Protein AF-A0A2U1AU94-F1 (afdb_monomer_lite)

pLDDT: mean 70.14, std 14.51, range [32.84, 89.25]

Secondary structure (DSSP, 8-state):
--------------TTEEEEE--SSS---EEEEES--HHHHHHHHHHHHHHTT--HHHHHHHHT-S-HHHHHTT----HHHHHHHHHTS--TTS----HHHHHHHHHHHHHHHH--HHHHHHHHHHHHHH-----GGGT-TTS-----SS----HHHHHHHTTTS-HHHHHHHHT--HHHHHHHHHHTT----SS-----SPPHHHHHHHHHHHHT-

Sequence (217 aa):
MINSIGLDATIAAPEHVRTKKLGNGKEKVKRRICQYDTHSFRHSFVSFCANAGVPMAIVQEIVGHGSPAMTRHYYHMDQLAAQRAINTLPAIGKEAPSTQVAALRRKLHQFIDTADLSQLQCLQEQLLSEHQSIPADIIEAEALPEPENALAITPERLQYLLPDYTIEAIGQVFGVTGTALRKRMKKFNLSRPAKRIVSGVLSSEQITAAQSKIKQI

Organism: NCBI:txid172901

InterPro domains:
  IPR002104 Integrase, catalytic domain [PF00589] (35-78)
  IPR011010 DNA breaking-rejoining enzyme, catalytic core [SSF56349] (33-88)
  IPR013762 Integrase-like, catalytic domain superfamily [G3DSA:1.10.443.10] (13-94)

Structure (mmCIF, N/CA/C/O backbone):
data_AF-A0A2U1AU94-F1
#
_entry.id   AF-A0A2U1AU94-F1
#
loop_
_atom_site.group_PDB
_atom_site.id
_atom_site.type_symbol
_atom_site.label_atom_id
_atom_site.label_alt_id
_atom_site.label_comp_id
_atom_site.label_asym_id
_atom_site.label_entity_id
_atom_site.label_seq_id
_atom_site.pdbx_PDB_ins_code
_atom_site.Cartn_x
_atom_site.Cartn_y
_atom_site.Cartn_z
_atom_site.occupancy
_atom_site.B_iso_or_equiv
_atom_site.auth_seq_id
_atom_site.auth_comp_id
_atom_site.auth_asym_id
_atom_site.auth_atom_id
_atom_site.pdbx_PDB_model_num
ATOM 1 N N . MET A 1 1 ? 3.146 45.620 -57.581 1.00 38.09 1 MET A N 1
ATOM 2 C CA . MET A 1 1 ? 2.914 46.078 -56.195 1.00 38.09 1 MET A CA 1
ATOM 3 C C . MET A 1 1 ? 1.719 45.325 -55.629 1.00 38.09 1 MET A C 1
ATOM 5 O O . MET A 1 1 ? 0.594 45.727 -55.875 1.00 38.09 1 MET A O 1
ATOM 9 N N . ILE A 1 2 ? 1.955 44.207 -54.941 1.00 36.81 2 ILE A N 1
ATOM 10 C CA . ILE A 1 2 ? 0.964 43.556 -54.072 1.00 36.81 2 ILE A CA 1
ATOM 11 C C . ILE A 1 2 ? 1.755 43.143 -52.831 1.00 36.81 2 ILE A C 1
ATOM 13 O O . ILE A 1 2 ? 2.576 42.233 -52.895 1.00 36.81 2 ILE A O 1
ATOM 17 N N . ASN A 1 3 ? 1.598 43.903 -51.748 1.00 32.84 3 ASN A N 1
ATOM 18 C CA . ASN A 1 3 ? 2.265 43.642 -50.478 1.00 32.84 3 ASN A CA 1
ATOM 19 C C . ASN A 1 3 ? 1.631 42.401 -49.840 1.00 32.84 3 ASN A C 1
ATOM 21 O O . ASN A 1 3 ? 0.449 42.417 -49.498 1.00 32.84 3 ASN A O 1
ATOM 25 N N . SER A 1 4 ? 2.411 41.330 -49.685 1.00 39.12 4 SER A N 1
ATOM 26 C CA . SER A 1 4 ? 2.028 40.166 -48.889 1.00 39.12 4 SER A CA 1
ATOM 27 C C . SER A 1 4 ? 2.040 40.567 -47.419 1.00 39.12 4 SER A C 1
ATOM 29 O O . SER A 1 4 ? 3.098 40.768 -46.823 1.00 39.12 4 SER A O 1
ATOM 31 N N . ILE A 1 5 ? 0.846 40.732 -46.867 1.00 39.47 5 ILE A N 1
ATOM 32 C CA . ILE A 1 5 ? 0.602 41.039 -45.464 1.00 39.47 5 ILE A CA 1
ATOM 33 C C . ILE A 1 5 ? 1.192 39.880 -44.653 1.00 39.47 5 ILE A C 1
ATOM 35 O O . ILE A 1 5 ? 0.733 38.742 -44.760 1.00 39.47 5 ILE A O 1
ATOM 39 N N . GLY A 1 6 ? 2.263 40.167 -43.912 1.00 41.03 6 GLY A N 1
ATOM 40 C CA . GLY A 1 6 ? 2.903 39.229 -43.003 1.00 41.03 6 GLY A CA 1
ATOM 41 C C . GLY A 1 6 ? 1.912 38.815 -41.927 1.00 41.03 6 GLY A C 1
ATOM 42 O O . GLY A 1 6 ? 1.552 39.608 -41.060 1.00 41.03 6 GLY A O 1
ATOM 43 N N . LEU A 1 7 ? 1.449 37.570 -42.002 1.00 37.47 7 LEU A N 1
ATOM 44 C CA . LEU A 1 7 ? 0.742 36.936 -40.905 1.00 37.47 7 LEU A CA 1
ATOM 45 C C . LEU A 1 7 ? 1.804 36.469 -39.901 1.00 37.47 7 LEU A C 1
ATOM 47 O O . LEU A 1 7 ? 2.197 35.302 -39.885 1.00 37.47 7 LEU A O 1
ATOM 51 N N . ASP A 1 8 ? 2.296 37.402 -39.086 1.00 40.75 8 ASP A N 1
ATOM 52 C CA . ASP A 1 8 ? 3.150 37.119 -37.931 1.00 40.75 8 ASP A CA 1
ATOM 53 C C . ASP A 1 8 ? 2.307 36.447 -36.840 1.00 40.75 8 ASP A C 1
ATOM 55 O O . ASP A 1 8 ? 2.020 37.004 -35.778 1.00 40.75 8 ASP A O 1
ATOM 59 N N . ALA A 1 9 ? 1.887 35.209 -37.101 1.00 38.84 9 ALA A N 1
ATOM 60 C CA . ALA A 1 9 ? 1.376 34.319 -36.079 1.00 38.84 9 ALA A CA 1
ATOM 61 C C . ALA A 1 9 ? 2.557 33.916 -35.187 1.00 38.84 9 ALA A C 1
ATOM 63 O O . ALA A 1 9 ? 3.151 32.843 -35.329 1.00 38.84 9 ALA A O 1
ATOM 64 N N . THR A 1 10 ? 2.907 34.799 -34.252 1.00 44.25 10 THR A N 1
ATOM 65 C CA . THR A 1 10 ? 3.738 34.471 -33.094 1.00 44.25 10 THR A CA 1
ATOM 66 C C . THR A 1 10 ? 2.930 33.526 -32.209 1.00 44.25 10 THR A C 1
ATOM 68 O O . THR A 1 10 ? 2.377 33.904 -31.181 1.00 44.25 10 THR A O 1
ATOM 71 N N . ILE A 1 11 ? 2.820 32.266 -32.633 1.00 49.78 11 ILE A N 1
ATOM 72 C CA . ILE A 1 11 ? 2.403 31.175 -31.762 1.00 49.78 11 ILE A CA 1
ATOM 73 C C . ILE A 1 11 ? 3.559 31.010 -30.782 1.00 49.78 11 ILE A C 1
ATOM 75 O O . ILE A 1 11 ? 4.590 30.412 -31.115 1.00 49.78 11 ILE A O 1
ATOM 79 N N . ALA A 1 12 ? 3.409 31.614 -29.602 1.00 51.84 12 ALA A N 1
ATOM 80 C CA . ALA A 1 12 ? 4.301 31.408 -28.475 1.00 51.84 12 ALA A CA 1
ATOM 81 C C . ALA A 1 12 ? 4.554 29.900 -28.335 1.00 51.84 12 ALA A C 1
ATOM 83 O O . ALA A 1 12 ? 3.618 29.098 -28.299 1.00 51.84 12 ALA A O 1
ATOM 84 N N . ALA A 1 13 ? 5.826 29.500 -28.369 1.00 51.50 13 ALA A N 1
ATOM 85 C CA . ALA A 1 13 ? 6.184 28.093 -28.288 1.00 51.50 13 ALA A CA 1
ATOM 86 C C . ALA A 1 13 ? 5.625 27.521 -26.971 1.00 51.50 13 ALA A C 1
ATOM 88 O O . ALA A 1 13 ? 5.861 28.126 -25.925 1.00 51.50 13 ALA A O 1
ATOM 89 N N . PRO A 1 14 ? 4.893 26.391 -26.997 1.00 56.84 14 PRO A N 1
ATOM 90 C CA . PRO A 1 14 ? 4.349 25.815 -25.775 1.00 56.84 14 PRO A CA 1
ATOM 91 C C . PRO A 1 14 ? 5.492 25.483 -24.808 1.00 56.84 14 PRO A C 1
ATOM 93 O O . PRO A 1 14 ? 6.547 25.004 -25.231 1.00 56.84 14 PRO A O 1
ATOM 96 N N . GLU A 1 15 ? 5.270 25.732 -23.517 1.00 59.12 15 GLU A N 1
ATOM 97 C CA . GLU A 1 15 ? 6.258 25.693 -22.420 1.00 59.12 15 GLU A CA 1
ATOM 98 C C . GLU A 1 15 ? 7.096 24.389 -22.374 1.00 59.12 15 GLU A C 1
ATOM 100 O O . GLU A 1 15 ? 8.257 24.358 -21.964 1.00 59.12 15 GLU A O 1
ATOM 105 N N . HIS A 1 16 ? 6.538 23.305 -22.914 1.00 59.03 16 HIS A N 1
ATOM 106 C CA . HIS A 1 16 ? 7.125 21.967 -22.988 1.00 59.03 16 HIS A CA 1
ATOM 107 C C . HIS A 1 16 ? 8.085 21.749 -24.171 1.00 59.03 16 HIS A C 1
ATOM 109 O O . HIS A 1 16 ? 8.526 20.623 -24.407 1.00 59.03 16 HIS A O 1
ATOM 115 N N . VAL A 1 17 ? 8.454 22.789 -24.922 1.00 54.62 17 VAL A N 1
ATOM 116 C CA . VAL A 1 17 ? 9.373 22.677 -26.065 1.00 54.62 17 VAL A CA 1
ATOM 117 C C . VAL A 1 17 ? 10.718 23.314 -25.733 1.00 54.62 17 VAL A C 1
ATOM 119 O O . VAL A 1 17 ? 10.897 24.529 -25.792 1.00 54.62 17 VAL A O 1
ATOM 122 N N . ARG A 1 18 ? 11.709 22.472 -25.415 1.00 60.41 18 ARG A N 1
ATOM 123 C CA . ARG A 1 18 ? 13.104 22.917 -25.279 1.00 60.41 18 ARG A CA 1
ATOM 124 C C . ARG A 1 18 ? 13.755 22.966 -26.658 1.00 60.41 18 ARG A C 1
ATOM 126 O O . ARG A 1 18 ? 13.553 22.088 -27.496 1.00 60.41 18 ARG A O 1
ATOM 133 N N . THR A 1 19 ? 14.566 23.994 -26.896 1.00 56.75 19 THR A N 1
ATOM 134 C CA . THR A 1 19 ? 15.401 24.076 -28.099 1.00 56.75 19 THR A CA 1
ATOM 135 C C . THR A 1 19 ? 16.801 23.580 -27.762 1.00 56.75 19 THR A C 1
ATOM 137 O O . THR A 1 19 ? 17.444 24.087 -26.843 1.00 56.75 19 THR A O 1
ATOM 140 N N . LYS A 1 20 ? 17.288 22.564 -28.480 1.00 58.56 20 LYS A N 1
ATOM 141 C CA . LYS A 1 20 ? 18.669 22.078 -28.334 1.00 58.56 20 LYS A CA 1
ATOM 142 C C . LYS A 1 20 ? 19.477 22.559 -29.536 1.00 58.56 20 LYS A C 1
ATOM 144 O O . LYS A 1 20 ? 19.022 22.453 -30.674 1.00 58.56 20 LYS A O 1
ATOM 149 N N . LYS A 1 21 ? 20.668 23.110 -29.2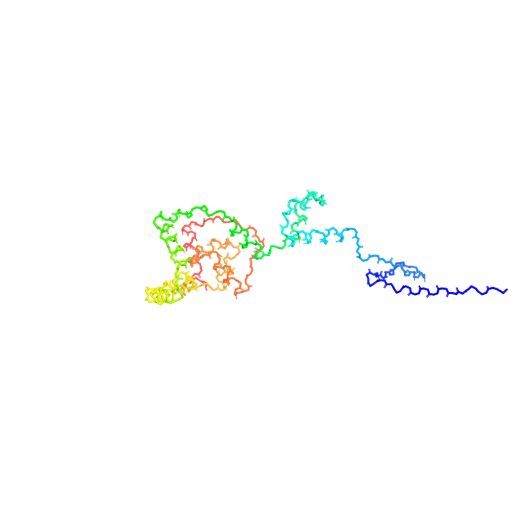88 1.00 54.03 21 LYS A N 1
ATOM 150 C CA . LYS A 1 21 ? 21.630 23.422 -30.356 1.00 54.03 21 LYS A CA 1
ATOM 151 C C . LYS A 1 21 ? 22.232 22.101 -30.830 1.00 54.03 21 LYS A C 1
ATOM 153 O O . LYS A 1 21 ? 22.816 21.391 -30.015 1.00 54.03 21 LYS A O 1
ATOM 158 N N . LEU A 1 22 ? 22.085 21.771 -32.110 1.00 51.25 22 LEU A N 1
ATOM 159 C CA . LEU A 1 22 ? 22.689 20.575 -32.694 1.00 51.25 22 LEU A CA 1
ATOM 160 C C . LEU A 1 22 ? 23.557 20.982 -33.889 1.00 51.25 22 LEU A C 1
ATOM 162 O O . LEU A 1 22 ? 23.052 21.601 -34.821 1.00 51.25 22 LEU A O 1
ATOM 166 N N . GLY A 1 23 ? 24.854 20.661 -33.828 1.00 51.09 23 GLY A N 1
ATOM 167 C CA . GLY A 1 23 ? 25.824 20.881 -34.905 1.00 51.09 23 GLY A CA 1
ATOM 168 C C . GLY A 1 23 ? 27.182 21.401 -34.413 1.00 51.09 23 GLY A C 1
ATOM 169 O O . GLY A 1 23 ? 27.242 22.403 -33.702 1.00 51.09 23 GLY A O 1
ATOM 170 N N . ASN A 1 24 ? 28.271 20.744 -34.837 1.00 56.38 24 ASN A N 1
ATOM 171 C CA . ASN A 1 24 ? 29.663 21.197 -34.660 1.00 56.38 24 ASN A CA 1
ATOM 172 C C . ASN A 1 24 ? 30.120 22.192 -35.759 1.00 56.38 24 ASN A C 1
ATOM 174 O O . ASN A 1 24 ? 31.302 22.506 -35.849 1.00 56.38 24 ASN A O 1
ATOM 178 N N . GLY A 1 25 ? 29.202 22.682 -36.606 1.00 55.09 25 GLY A N 1
ATOM 179 C CA . GLY A 1 25 ? 29.478 23.575 -37.741 1.00 55.09 25 GLY A CA 1
ATOM 180 C C . GLY A 1 25 ? 29.021 25.028 -37.542 1.00 55.09 25 GLY A C 1
ATOM 181 O O . GLY A 1 25 ? 28.320 25.353 -36.583 1.00 55.09 25 GLY A O 1
ATOM 182 N N . LYS A 1 26 ? 29.430 25.905 -38.473 1.00 48.59 26 LYS A N 1
ATOM 183 C CA . LYS A 1 26 ? 29.307 27.378 -38.397 1.00 48.59 26 LYS A CA 1
ATOM 184 C C . LYS A 1 26 ? 27.868 27.930 -38.457 1.00 48.59 26 LYS A C 1
ATOM 186 O O . LYS A 1 26 ? 27.666 29.074 -38.068 1.00 48.59 26 LYS A O 1
ATOM 191 N N . GLU A 1 27 ? 26.868 27.130 -38.827 1.00 55.78 27 GLU A N 1
ATOM 192 C CA . GLU A 1 27 ? 25.449 27.514 -38.785 1.00 55.78 27 GLU A CA 1
ATOM 193 C C . GLU A 1 27 ? 24.676 26.692 -37.747 1.00 55.78 27 GLU A C 1
ATOM 195 O O . GLU A 1 27 ? 24.537 25.473 -37.849 1.00 55.78 27 GLU A O 1
ATOM 200 N N . LYS A 1 28 ? 24.176 27.370 -36.706 1.00 53.81 28 LYS A N 1
ATOM 201 C CA . LYS A 1 28 ? 23.450 26.752 -35.587 1.00 53.81 28 LYS A CA 1
ATOM 202 C C . LYS A 1 28 ? 21.949 26.977 -35.750 1.00 53.81 28 LYS A C 1
ATOM 204 O O . LYS A 1 28 ? 21.428 28.008 -35.331 1.00 53.81 28 LYS A O 1
ATOM 209 N N . VAL A 1 29 ? 21.241 25.993 -36.295 1.00 60.16 29 VAL A N 1
ATOM 210 C CA . VAL A 1 29 ? 19.774 26.027 -36.402 1.00 60.16 29 VAL A CA 1
ATOM 211 C C . VAL A 1 29 ? 19.145 25.557 -35.083 1.00 60.16 29 VAL A C 1
ATOM 213 O O . VAL A 1 29 ? 19.445 24.469 -34.589 1.00 60.16 29 VAL A O 1
ATOM 216 N N . LYS A 1 30 ? 18.265 26.370 -34.479 1.00 57.91 30 LYS A N 1
ATOM 217 C CA . LYS A 1 30 ? 17.489 25.980 -33.286 1.00 57.91 30 LYS A CA 1
ATOM 218 C C . LYS A 1 30 ? 16.306 25.109 -33.716 1.00 57.91 30 LYS A C 1
ATOM 220 O O . LYS A 1 30 ? 15.355 25.619 -34.300 1.00 57.91 30 LYS A O 1
ATOM 225 N N . ARG A 1 31 ? 16.336 23.810 -33.405 1.00 65.12 31 ARG A N 1
ATOM 226 C CA . ARG A 1 31 ? 15.187 22.911 -33.620 1.00 65.12 31 ARG A CA 1
ATOM 227 C C . ARG A 1 31 ? 14.369 22.781 -32.335 1.00 65.12 31 ARG A C 1
ATOM 229 O O . ARG A 1 31 ? 14.935 22.665 -31.245 1.00 65.12 31 ARG A O 1
ATOM 236 N N . ARG A 1 32 ? 13.040 22.815 -32.470 1.00 66.81 32 ARG A N 1
ATOM 237 C CA . ARG A 1 32 ? 12.096 22.465 -31.399 1.00 66.81 32 ARG A CA 1
ATOM 238 C C . ARG A 1 32 ? 12.149 20.958 -31.174 1.00 66.81 32 ARG A C 1
ATOM 240 O O . ARG A 1 32 ? 12.062 20.206 -32.140 1.00 66.81 32 ARG A O 1
ATOM 247 N N . ILE A 1 33 ? 12.308 20.535 -29.924 1.00 68.81 33 ILE A N 1
ATOM 248 C CA . ILE A 1 33 ? 12.309 19.122 -29.538 1.00 68.81 33 ILE A CA 1
ATOM 249 C C . ILE A 1 33 ? 11.223 18.925 -28.481 1.00 68.81 33 ILE A C 1
ATOM 251 O O . ILE A 1 33 ? 11.114 19.723 -27.544 1.00 68.81 33 ILE A O 1
ATOM 255 N N . CYS A 1 34 ? 10.419 17.875 -28.643 1.00 72.75 34 CYS A N 1
ATOM 256 C CA . CYS A 1 34 ? 9.452 17.454 -27.636 1.00 72.75 34 CYS A CA 1
ATOM 257 C C . CYS A 1 34 ? 10.198 16.984 -26.382 1.00 72.75 34 CYS A C 1
ATOM 259 O O . CYS A 1 34 ? 11.080 16.133 -26.466 1.00 72.75 34 CYS A O 1
ATOM 261 N N . GLN A 1 35 ? 9.868 17.561 -25.223 1.00 72.56 35 GLN A N 1
ATOM 262 C CA . GLN A 1 35 ? 10.468 17.161 -23.943 1.00 72.56 35 GLN A CA 1
ATOM 263 C C . GLN A 1 35 ? 10.033 15.764 -23.492 1.00 72.56 35 GLN A C 1
ATOM 265 O O . GLN A 1 35 ? 10.755 15.114 -22.741 1.00 72.56 35 GLN A O 1
ATOM 270 N N . TYR A 1 36 ? 8.871 15.317 -23.960 1.00 79.56 36 TYR A N 1
ATOM 271 C CA . TYR A 1 36 ? 8.276 14.040 -23.607 1.00 79.56 36 TYR A CA 1
ATOM 272 C C . TYR A 1 36 ? 8.092 13.205 -24.863 1.00 79.56 36 TYR A C 1
ATOM 274 O O . TYR A 1 36 ? 7.654 13.713 -25.897 1.00 79.56 36 TYR A O 1
ATOM 282 N N . ASP A 1 37 ? 8.431 11.929 -24.743 1.00 81.44 37 ASP A N 1
ATOM 283 C CA . ASP A 1 37 ? 8.205 10.925 -25.774 1.00 81.44 37 ASP A CA 1
ATOM 284 C C . ASP A 1 37 ? 7.060 9.999 -25.327 1.00 81.44 37 ASP A C 1
ATOM 286 O O . ASP A 1 37 ? 6.597 10.036 -24.184 1.00 81.44 37 ASP A O 1
ATOM 290 N N . THR A 1 38 ? 6.616 9.129 -26.218 1.00 82.19 38 THR A N 1
ATOM 291 C CA . THR A 1 38 ? 5.651 8.044 -25.993 1.00 82.19 38 THR A CA 1
ATOM 292 C C . THR A 1 38 ? 5.935 7.227 -24.724 1.00 82.19 38 THR A C 1
ATOM 294 O O . THR A 1 38 ? 5.011 6.797 -24.032 1.00 82.19 38 THR A O 1
ATOM 297 N N . HIS A 1 39 ? 7.205 7.073 -24.341 1.00 83.44 39 HIS A N 1
ATOM 298 C CA . HIS A 1 39 ? 7.585 6.394 -23.103 1.00 83.44 39 HIS A CA 1
ATOM 299 C C . HIS A 1 39 ? 7.232 7.190 -21.835 1.00 83.44 39 HIS A C 1
ATOM 301 O O . HIS A 1 39 ? 6.849 6.605 -20.821 1.00 83.44 39 HIS A O 1
ATOM 307 N N . SER A 1 40 ? 7.281 8.524 -21.888 1.00 83.75 40 SER A N 1
ATOM 308 C CA . SER A 1 40 ? 6.857 9.387 -20.779 1.00 83.75 40 SER A CA 1
ATOM 309 C C . SER A 1 40 ? 5.362 9.232 -20.502 1.00 83.75 40 SER A C 1
ATOM 311 O O . SER A 1 40 ? 4.961 9.161 -19.344 1.00 83.75 40 SER A O 1
ATOM 313 N N . PHE A 1 41 ? 4.549 9.084 -21.551 1.00 86.62 41 PHE A N 1
ATOM 314 C CA . PHE A 1 41 ? 3.120 8.803 -21.405 1.00 86.62 41 PHE A CA 1
ATOM 315 C C . PHE A 1 41 ? 2.872 7.455 -20.716 1.00 86.62 41 PHE A C 1
ATOM 317 O O . PHE A 1 41 ? 2.054 7.361 -19.802 1.00 86.62 41 PHE A O 1
ATOM 324 N N . ARG A 1 42 ? 3.641 6.425 -21.092 1.00 86.25 42 ARG A N 1
ATOM 325 C CA . ARG A 1 42 ? 3.590 5.102 -20.454 1.00 86.25 42 ARG A CA 1
ATOM 326 C C . ARG A 1 42 ? 3.911 5.174 -18.961 1.00 86.25 42 ARG A C 1
ATOM 328 O O . ARG A 1 42 ? 3.249 4.511 -18.170 1.00 86.25 42 ARG A O 1
ATOM 335 N N . HIS A 1 43 ? 4.875 6.002 -18.563 1.00 86.94 43 HIS A N 1
ATOM 336 C CA . HIS A 1 43 ? 5.166 6.239 -17.148 1.00 86.94 43 HIS A CA 1
ATOM 337 C C . HIS A 1 43 ? 4.015 6.932 -16.422 1.00 86.94 43 HIS A C 1
ATOM 339 O O . HIS A 1 43 ? 3.607 6.465 -15.362 1.00 86.94 43 HIS A O 1
ATOM 345 N N . SER A 1 44 ? 3.457 8.001 -16.996 1.00 86.56 44 SER A N 1
ATOM 346 C CA . SER A 1 44 ? 2.312 8.699 -16.405 1.00 86.56 44 SER A CA 1
ATOM 347 C C . SER A 1 44 ? 1.113 7.767 -16.224 1.00 86.56 44 SER A C 1
ATOM 349 O O . SER A 1 44 ? 0.519 7.745 -15.150 1.00 86.56 44 SER A O 1
ATOM 351 N N . PHE A 1 45 ? 0.804 6.948 -17.232 1.00 89.25 45 PHE A N 1
ATOM 352 C CA . PHE A 1 45 ? -0.279 5.968 -17.172 1.00 89.25 45 PHE A CA 1
ATOM 353 C C . PHE A 1 45 ? -0.098 4.971 -16.019 1.00 89.25 45 PHE A C 1
ATOM 355 O O . PHE A 1 45 ? -0.998 4.810 -15.196 1.00 89.25 45 PHE A O 1
ATOM 362 N N . VAL A 1 46 ? 1.078 4.342 -15.913 1.00 87.50 46 VAL A N 1
ATOM 363 C CA . VAL A 1 46 ? 1.347 3.350 -14.858 1.00 87.50 46 VAL A CA 1
ATOM 364 C C . VAL A 1 46 ? 1.268 3.987 -13.469 1.00 87.50 46 VAL A C 1
ATOM 366 O O . VAL A 1 46 ? 0.669 3.400 -12.568 1.00 87.50 46 VAL A O 1
ATOM 369 N N . SER A 1 47 ? 1.800 5.201 -13.303 1.00 83.88 47 SER A N 1
ATOM 370 C CA . SER A 1 47 ? 1.710 5.943 -12.041 1.00 83.88 47 SER A CA 1
ATOM 371 C C . SER A 1 47 ? 0.264 6.270 -11.654 1.00 83.88 47 SER A C 1
ATOM 373 O O . SER A 1 47 ? -0.102 6.132 -10.488 1.00 83.88 47 SER A O 1
ATOM 375 N N . PHE A 1 48 ? -0.591 6.649 -12.610 1.00 86.50 48 PHE A N 1
ATOM 376 C CA . PHE A 1 48 ? -2.011 6.881 -12.329 1.00 86.50 48 PHE A CA 1
ATOM 377 C C . PHE A 1 48 ? -2.730 5.605 -11.895 1.00 86.50 48 PHE A C 1
ATOM 379 O O . PHE A 1 48 ? -3.470 5.630 -10.912 1.00 86.50 48 PHE A O 1
ATOM 386 N N . CYS A 1 49 ? -2.487 4.482 -12.572 1.00 84.94 49 CYS A N 1
ATOM 387 C CA . CYS A 1 49 ? -3.087 3.205 -12.191 1.00 84.94 49 CYS A CA 1
ATOM 388 C C . CYS A 1 49 ? -2.614 2.728 -10.809 1.00 84.94 49 CYS A C 1
ATOM 390 O O . CYS A 1 49 ? -3.417 2.192 -10.046 1.00 84.94 49 CYS A O 1
ATOM 392 N N . ALA A 1 50 ? -1.341 2.953 -10.470 1.00 82.38 50 ALA A N 1
ATOM 393 C CA . ALA A 1 50 ? -0.805 2.648 -9.146 1.00 82.38 50 ALA A CA 1
ATOM 394 C C . ALA A 1 50 ? -1.481 3.485 -8.052 1.00 82.38 50 ALA A C 1
ATOM 396 O O . ALA A 1 50 ? -1.925 2.929 -7.048 1.00 82.38 50 ALA A O 1
ATOM 397 N N . ASN A 1 51 ? -1.650 4.788 -8.285 1.00 80.19 51 ASN A N 1
ATOM 398 C CA . ASN A 1 51 ? -2.331 5.683 -7.347 1.00 80.19 51 ASN A CA 1
ATOM 399 C C . ASN A 1 51 ? -3.826 5.362 -7.197 1.00 80.19 51 ASN A C 1
ATOM 401 O O . ASN A 1 51 ? -4.383 5.507 -6.113 1.00 80.19 51 ASN A O 1
ATOM 405 N N . ALA A 1 52 ? -4.476 4.893 -8.264 1.00 81.88 52 ALA A N 1
ATOM 406 C CA . ALA A 1 52 ? -5.866 4.440 -8.226 1.00 81.88 52 ALA A CA 1
ATOM 407 C C . ALA A 1 52 ? -6.047 3.074 -7.529 1.00 81.88 52 ALA A C 1
ATOM 409 O O . ALA A 1 52 ? -7.176 2.608 -7.384 1.00 81.88 52 ALA A O 1
ATOM 410 N N . GLY A 1 53 ? -4.959 2.420 -7.101 1.00 79.62 53 GLY A N 1
ATOM 411 C CA . GLY A 1 53 ? -5.006 1.119 -6.432 1.00 79.62 53 GLY A CA 1
ATOM 412 C C . GLY A 1 53 ? -5.314 -0.052 -7.369 1.00 79.62 53 GLY A C 1
ATOM 413 O O . GLY A 1 53 ? -5.721 -1.115 -6.902 1.00 79.62 53 GLY A O 1
ATOM 414 N N . VAL A 1 54 ? -5.131 0.117 -8.683 1.00 82.94 54 VAL A N 1
ATOM 415 C CA . VAL A 1 54 ? -5.326 -0.969 -9.651 1.00 82.94 54 VAL A CA 1
ATOM 416 C C . VAL A 1 54 ? -4.247 -2.035 -9.424 1.00 82.94 54 VAL A C 1
ATOM 418 O O . VAL A 1 54 ? -3.069 -1.690 -9.303 1.00 82.94 54 VAL A O 1
ATOM 421 N N . PRO A 1 55 ? -4.591 -3.335 -9.399 1.00 85.31 55 PRO A N 1
ATOM 422 C CA . PRO A 1 55 ? -3.603 -4.399 -9.282 1.00 85.31 55 PRO A CA 1
ATOM 423 C C . PRO A 1 55 ? -2.512 -4.301 -10.357 1.00 85.31 55 PRO A C 1
ATOM 425 O O . PRO A 1 55 ? -2.795 -4.295 -11.556 1.00 85.31 55 PRO A O 1
ATOM 428 N N . MET A 1 56 ? -1.243 -4.281 -9.935 1.00 83.69 56 MET A N 1
ATOM 429 C CA . MET A 1 56 ? -0.096 -4.105 -10.841 1.00 83.69 56 MET A CA 1
ATOM 430 C C . MET A 1 56 ? 0.036 -5.210 -11.894 1.00 83.69 56 MET A C 1
ATOM 432 O O . MET A 1 56 ? 0.603 -4.955 -12.950 1.00 83.69 56 MET A O 1
ATOM 436 N N . ALA A 1 57 ? -0.517 -6.401 -11.645 1.00 84.12 57 ALA A N 1
ATOM 437 C CA . ALA A 1 57 ? -0.585 -7.477 -12.635 1.00 84.12 57 ALA A CA 1
ATOM 438 C C . ALA A 1 57 ? -1.428 -7.078 -13.861 1.00 84.12 57 ALA A C 1
ATOM 440 O O . ALA A 1 57 ? -0.991 -7.263 -14.992 1.00 84.12 57 ALA A O 1
ATOM 441 N N . ILE A 1 58 ? -2.580 -6.437 -13.635 1.00 85.12 58 ILE A N 1
ATOM 442 C CA . ILE A 1 58 ? -3.479 -5.965 -14.699 1.00 85.12 58 ILE A CA 1
ATOM 443 C C . ILE A 1 58 ? -2.813 -4.822 -15.469 1.00 85.12 58 ILE A C 1
ATOM 445 O O . ILE A 1 58 ? -2.787 -4.808 -16.696 1.00 85.12 58 ILE A O 1
ATOM 449 N N . VAL A 1 59 ? -2.202 -3.876 -14.750 1.00 86.88 59 VAL A N 1
ATOM 450 C CA . VAL A 1 59 ? -1.471 -2.759 -15.370 1.00 86.88 59 VAL A CA 1
ATOM 451 C C . VAL A 1 59 ? -0.302 -3.269 -16.217 1.00 86.88 59 VAL A C 1
ATOM 453 O O . VAL A 1 59 ? -0.032 -2.732 -17.288 1.00 86.88 59 VAL A O 1
ATOM 456 N N . GLN A 1 60 ? 0.387 -4.319 -15.766 1.00 87.19 60 GLN A N 1
ATOM 457 C CA . GLN A 1 60 ? 1.488 -4.934 -16.502 1.00 87.19 60 GLN A CA 1
ATOM 458 C C . GLN A 1 60 ? 1.024 -5.531 -17.838 1.00 87.19 60 GLN A C 1
ATOM 460 O O . GLN A 1 60 ? 1.715 -5.340 -18.842 1.00 87.19 60 GLN A O 1
ATOM 465 N N . GLU A 1 61 ? -0.129 -6.203 -17.846 1.00 86.50 61 GLU A N 1
ATOM 466 C CA . GLU A 1 61 ? -0.743 -6.794 -19.038 1.00 86.50 61 GLU A CA 1
ATOM 467 C C . GLU A 1 61 ? -1.194 -5.717 -20.035 1.00 86.50 61 GLU A C 1
ATOM 469 O O . GLU A 1 61 ? -0.796 -5.760 -21.198 1.00 86.50 61 GLU A O 1
ATOM 474 N N . ILE A 1 62 ? -1.897 -4.680 -19.563 1.00 87.12 62 ILE A N 1
ATOM 475 C CA . ILE A 1 62 ? -2.348 -3.544 -20.393 1.00 87.12 62 ILE A CA 1
ATOM 476 C C . ILE A 1 62 ? -1.166 -2.845 -21.079 1.00 87.12 62 ILE A C 1
ATOM 478 O O . ILE A 1 62 ? -1.249 -2.409 -22.225 1.00 87.12 62 ILE A O 1
ATOM 482 N N . VAL A 1 63 ? -0.053 -2.715 -20.361 1.00 85.75 63 VAL A N 1
ATOM 483 C CA . VAL A 1 63 ? 1.113 -1.937 -20.791 1.00 85.75 63 VAL A CA 1
ATOM 484 C C . VAL A 1 63 ? 2.148 -2.807 -21.526 1.00 85.75 63 VAL A C 1
ATOM 486 O O . VAL A 1 63 ? 3.150 -2.286 -22.034 1.00 85.75 63 VAL A O 1
ATOM 489 N N . GLY A 1 64 ? 1.932 -4.126 -21.589 1.00 85.31 64 GLY A N 1
ATOM 490 C CA . GLY A 1 64 ? 2.803 -5.081 -22.281 1.00 85.31 64 GLY A CA 1
ATOM 491 C C . GLY A 1 64 ? 4.199 -5.204 -21.663 1.00 85.31 64 GLY A C 1
ATOM 492 O O . GLY A 1 64 ? 5.191 -5.395 -22.364 1.00 85.31 64 GLY A O 1
ATOM 493 N N . HIS A 1 65 ? 4.327 -5.019 -20.349 1.00 84.94 65 HIS A N 1
ATOM 494 C CA . HIS A 1 65 ? 5.609 -5.168 -19.659 1.00 84.94 65 HIS A CA 1
ATOM 495 C C . HIS A 1 65 ? 6.005 -6.651 -19.569 1.00 84.94 65 HIS A C 1
ATOM 497 O O . HIS A 1 65 ? 5.424 -7.409 -18.795 1.00 84.94 65 HIS A O 1
ATOM 503 N N . GLY A 1 66 ? 7.063 -7.045 -20.284 1.00 71.81 66 GLY A N 1
ATOM 504 C CA . GLY A 1 66 ? 7.592 -8.418 -20.247 1.00 71.81 66 GLY A CA 1
ATOM 505 C C . GLY A 1 66 ? 8.209 -8.842 -18.905 1.00 71.81 66 GLY A C 1
ATOM 506 O O . GLY A 1 66 ? 8.457 -10.023 -18.694 1.00 71.81 66 GLY A O 1
ATOM 507 N N . SER A 1 67 ? 8.448 -7.903 -17.982 1.00 74.12 67 SER A N 1
ATOM 508 C CA . SER A 1 67 ? 8.953 -8.201 -16.640 1.00 74.12 67 SER A CA 1
ATOM 509 C C . SER A 1 67 ? 8.251 -7.360 -15.567 1.00 74.12 67 SER A C 1
ATOM 511 O O . SER A 1 67 ? 8.160 -6.136 -15.721 1.00 74.12 67 SER A O 1
ATOM 513 N N . PRO A 1 68 ? 7.838 -7.972 -14.438 1.00 72.94 68 PRO A N 1
ATOM 514 C CA . PRO A 1 68 ? 7.223 -7.270 -13.308 1.00 72.94 68 PRO A CA 1
ATOM 515 C C . PRO A 1 68 ? 8.186 -6.304 -12.599 1.00 72.94 68 PRO A C 1
ATOM 517 O O . PRO A 1 68 ? 7.750 -5.449 -11.826 1.00 72.94 68 PRO A O 1
ATOM 520 N N . ALA A 1 69 ? 9.497 -6.407 -12.855 1.00 70.56 69 ALA A N 1
ATOM 521 C CA . ALA A 1 69 ? 10.494 -5.497 -12.296 1.00 70.56 69 ALA A CA 1
ATOM 522 C C . ALA A 1 69 ? 10.289 -4.047 -12.767 1.00 70.56 69 ALA A C 1
ATOM 524 O O . ALA A 1 69 ? 10.458 -3.124 -11.976 1.00 70.56 69 ALA A O 1
ATOM 525 N N . MET A 1 70 ? 9.852 -3.850 -14.017 1.00 70.31 70 MET A N 1
ATOM 526 C CA . MET A 1 70 ? 9.606 -2.518 -14.581 1.00 70.31 70 MET A CA 1
ATOM 527 C C . MET A 1 70 ? 8.427 -1.826 -13.889 1.00 70.31 70 MET A C 1
ATOM 529 O O . MET A 1 70 ? 8.530 -0.666 -13.510 1.00 70.31 70 MET A O 1
ATOM 533 N N . THR A 1 71 ? 7.329 -2.550 -13.654 1.00 74.31 71 THR A N 1
ATOM 534 C CA . THR A 1 71 ? 6.122 -2.001 -13.016 1.00 74.31 71 THR A CA 1
ATOM 535 C C . THR A 1 71 ? 6.345 -1.676 -11.533 1.00 74.31 71 THR A C 1
ATOM 537 O O . THR A 1 71 ? 5.763 -0.726 -11.013 1.00 74.31 71 THR A O 1
ATOM 540 N N . ARG A 1 72 ? 7.239 -2.407 -10.847 1.00 74.88 72 ARG A N 1
ATOM 541 C CA . ARG A 1 72 ? 7.543 -2.198 -9.419 1.00 74.88 72 ARG A CA 1
ATOM 542 C C . ARG A 1 72 ? 8.120 -0.811 -9.116 1.00 74.88 72 ARG A C 1
ATOM 544 O O . ARG A 1 72 ? 7.902 -0.309 -8.020 1.00 74.88 72 ARG A O 1
ATOM 551 N N . HIS A 1 73 ? 8.800 -0.178 -10.072 1.00 71.31 73 HIS A N 1
ATOM 552 C CA . HIS A 1 73 ? 9.339 1.176 -9.904 1.00 71.31 73 HIS A CA 1
ATOM 553 C C . HIS A 1 73 ? 8.265 2.254 -9.710 1.00 71.31 73 HIS A C 1
ATOM 555 O O . HIS A 1 73 ? 8.580 3.314 -9.180 1.00 71.31 73 HIS A O 1
ATOM 561 N N . TYR A 1 74 ? 7.017 1.977 -10.095 1.00 70.44 74 TYR A N 1
ATOM 562 C CA . TYR A 1 74 ? 5.890 2.911 -9.980 1.00 70.44 74 TYR A CA 1
ATOM 563 C C . TYR A 1 74 ? 4.981 2.607 -8.791 1.00 70.44 74 TYR A C 1
ATOM 565 O O . TYR A 1 74 ? 4.083 3.383 -8.478 1.00 70.44 74 TYR A O 1
ATOM 573 N N . TYR A 1 75 ? 5.188 1.465 -8.135 1.00 71.31 75 TYR A N 1
ATOM 574 C CA . TYR A 1 75 ? 4.359 1.054 -7.019 1.00 71.31 75 TYR A CA 1
ATOM 575 C C . TYR A 1 75 ? 4.904 1.646 -5.720 1.00 71.31 75 TYR A C 1
ATOM 577 O O . TYR A 1 75 ? 5.777 1.076 -5.061 1.00 71.31 75 TYR A O 1
ATOM 585 N N . HIS A 1 76 ? 4.374 2.806 -5.350 1.00 72.38 76 HIS A N 1
ATOM 586 C CA . HIS A 1 76 ? 4.566 3.386 -4.028 1.00 72.38 76 HIS A CA 1
ATOM 587 C C . HIS A 1 76 ? 3.364 3.003 -3.164 1.00 72.38 76 HIS A C 1
ATOM 589 O O . HIS A 1 76 ? 2.280 3.555 -3.323 1.00 72.38 76 HIS A O 1
ATOM 595 N N . MET A 1 77 ? 3.541 2.008 -2.288 1.00 65.38 77 MET A N 1
ATOM 596 C CA . MET A 1 77 ? 2.482 1.586 -1.367 1.00 65.38 77 MET A CA 1
ATOM 597 C C . MET A 1 77 ? 2.114 2.728 -0.433 1.00 65.38 77 MET A C 1
ATOM 599 O O . MET A 1 77 ? 2.894 3.088 0.447 1.00 65.38 77 MET A O 1
ATOM 603 N N . ASP A 1 78 ? 0.904 3.245 -0.596 1.00 67.81 78 ASP A N 1
ATOM 604 C CA . ASP A 1 78 ? 0.334 4.178 0.357 1.00 67.81 78 ASP A CA 1
ATOM 605 C C . ASP A 1 78 ? -0.057 3.425 1.641 1.00 67.81 78 ASP A C 1
ATOM 607 O O . ASP A 1 78 ? -0.692 2.362 1.590 1.00 67.81 78 ASP A O 1
ATOM 611 N N . GLN A 1 79 ? 0.325 3.948 2.810 1.00 66.25 79 GLN A N 1
ATOM 612 C CA . GLN A 1 79 ? 0.043 3.295 4.098 1.00 66.25 79 GLN A CA 1
ATOM 613 C C . GLN A 1 79 ? -1.466 3.132 4.321 1.00 66.25 79 GLN A C 1
ATOM 615 O O . GLN A 1 79 ? -1.906 2.126 4.882 1.00 66.25 79 GLN A O 1
ATOM 620 N N . LEU A 1 80 ? -2.263 4.076 3.815 1.00 68.81 80 LEU A N 1
ATOM 621 C CA . LEU A 1 80 ? -3.723 4.027 3.868 1.00 68.81 80 LEU A CA 1
ATOM 622 C C . LEU A 1 80 ? -4.298 2.887 3.018 1.00 68.81 80 LEU A C 1
ATOM 624 O O . LEU A 1 80 ? -5.241 2.217 3.440 1.00 68.81 80 LEU A O 1
ATOM 628 N N . ALA A 1 81 ? -3.721 2.624 1.842 1.00 66.56 81 ALA A N 1
ATOM 629 C CA . ALA A 1 81 ? -4.134 1.511 0.989 1.00 66.56 81 ALA A CA 1
ATOM 630 C C . ALA A 1 81 ? -3.809 0.159 1.645 1.00 66.56 81 ALA A C 1
ATOM 632 O O . ALA A 1 81 ? -4.637 -0.753 1.622 1.00 66.56 81 ALA A O 1
ATOM 633 N N . ALA A 1 82 ? -2.650 0.057 2.304 1.00 69.50 82 ALA A N 1
ATOM 634 C CA . ALA A 1 82 ? -2.267 -1.127 3.073 1.00 69.50 82 ALA A CA 1
ATOM 635 C C . ALA A 1 82 ? -3.239 -1.396 4.237 1.00 69.50 82 ALA A C 1
ATOM 637 O O . ALA A 1 82 ? -3.697 -2.524 4.408 1.00 69.50 82 ALA A O 1
ATOM 638 N N . GLN A 1 83 ? -3.608 -0.362 5.001 1.00 75.31 83 GLN A N 1
ATOM 639 C CA . GLN A 1 83 ? -4.578 -0.494 6.094 1.00 75.31 83 GLN A CA 1
ATOM 640 C C . GLN A 1 83 ? -5.963 -0.916 5.594 1.00 75.31 83 GLN A C 1
ATOM 642 O O . GLN A 1 83 ? -6.578 -1.807 6.176 1.00 75.31 83 GLN A O 1
ATOM 647 N N . ARG A 1 84 ? -6.444 -0.332 4.489 1.00 75.12 84 ARG A N 1
ATOM 648 C CA . ARG A 1 84 ? -7.720 -0.734 3.874 1.00 75.12 84 ARG A CA 1
ATOM 649 C C . ARG A 1 84 ? -7.702 -2.200 3.451 1.00 75.12 84 ARG A C 1
ATOM 651 O O . ARG A 1 84 ? -8.640 -2.918 3.774 1.00 75.12 84 ARG A O 1
ATOM 658 N N . ALA A 1 85 ? -6.630 -2.650 2.800 1.00 72.25 85 ALA A N 1
ATOM 659 C CA . ALA A 1 85 ? -6.485 -4.045 2.392 1.00 72.25 85 ALA A CA 1
ATOM 660 C C . ALA A 1 85 ? -6.505 -5.003 3.596 1.00 72.25 85 ALA A C 1
ATOM 662 O O . ALA A 1 85 ? -7.185 -6.027 3.556 1.00 72.25 85 ALA A O 1
ATOM 663 N N . ILE A 1 86 ? -5.830 -4.648 4.693 1.00 79.06 86 ILE A N 1
ATOM 664 C CA . ILE A 1 86 ? -5.852 -5.436 5.935 1.00 79.06 86 ILE A CA 1
ATOM 665 C C . ILE A 1 86 ? -7.264 -5.477 6.531 1.00 79.06 86 ILE A C 1
ATOM 667 O O . ILE A 1 86 ? -7.736 -6.548 6.900 1.00 79.06 86 ILE A O 1
ATOM 671 N N . ASN A 1 87 ? -7.970 -4.346 6.565 1.00 77.44 87 ASN A N 1
ATOM 672 C CA . ASN A 1 87 ? -9.334 -4.271 7.098 1.00 77.44 87 ASN A CA 1
ATOM 673 C C . ASN A 1 87 ? -10.354 -5.063 6.266 1.00 77.44 87 ASN A C 1
ATOM 675 O O . ASN A 1 87 ? -11.375 -5.486 6.801 1.00 77.44 87 ASN A O 1
ATOM 679 N N . THR A 1 88 ? -10.095 -5.270 4.971 1.00 77.81 88 THR A N 1
ATOM 680 C CA . THR A 1 88 ? -10.942 -6.115 4.111 1.00 77.81 88 THR A CA 1
ATOM 681 C C . THR A 1 88 ? -10.705 -7.612 4.290 1.00 77.81 88 THR A C 1
ATOM 683 O O . THR A 1 88 ? -11.493 -8.407 3.777 1.00 77.81 88 THR A O 1
ATOM 686 N N . LEU A 1 89 ? -9.643 -8.023 4.992 1.00 77.81 89 LEU A N 1
ATOM 687 C CA . LEU A 1 89 ? -9.399 -9.442 5.224 1.00 77.81 89 LEU A CA 1
ATOM 688 C C . LEU A 1 89 ? -10.498 -10.020 6.130 1.00 77.81 89 LEU A C 1
ATOM 690 O O . LEU A 1 89 ? -10.806 -9.439 7.175 1.00 77.81 89 LEU A O 1
ATOM 694 N N . PRO A 1 90 ? -11.082 -11.179 5.775 1.00 75.00 90 PRO A N 1
ATOM 695 C CA . PRO A 1 90 ? -11.988 -11.874 6.673 1.00 75.00 90 PRO A CA 1
ATOM 696 C C . PRO A 1 90 ? -11.229 -12.254 7.948 1.00 75.00 90 PRO A C 1
ATOM 698 O O . PRO A 1 90 ? -10.106 -12.757 7.890 1.00 75.00 90 PRO A O 1
ATOM 701 N N . ALA A 1 91 ? -11.839 -12.012 9.108 1.00 72.62 91 ALA A N 1
ATOM 702 C CA . ALA A 1 91 ? -11.251 -12.351 10.398 1.00 72.62 91 ALA A CA 1
ATOM 703 C C . ALA A 1 91 ? -11.228 -13.878 10.584 1.00 72.62 91 ALA A C 1
ATOM 705 O O . ALA A 1 91 ? -12.135 -14.465 11.167 1.00 72.62 91 ALA A O 1
ATOM 706 N N . ILE A 1 92 ? -10.192 -14.531 10.066 1.00 58.97 92 ILE A N 1
ATOM 707 C CA . ILE A 1 92 ? -9.947 -15.959 10.261 1.00 58.97 92 ILE A CA 1
ATOM 708 C C . ILE A 1 92 ? -9.228 -16.106 11.605 1.00 58.97 92 ILE A C 1
ATOM 710 O O . ILE A 1 92 ? -8.098 -15.650 11.758 1.00 58.97 92 ILE A O 1
ATOM 714 N N . GLY A 1 93 ? -9.899 -16.698 12.596 1.00 57.03 93 GLY A N 1
ATOM 715 C CA . GLY A 1 93 ? -9.314 -16.976 13.915 1.00 57.03 93 GLY A CA 1
ATOM 716 C C . GLY A 1 93 ? -9.742 -16.045 15.051 1.00 57.03 93 GLY A C 1
ATOM 717 O O . GLY A 1 93 ? -9.334 -16.265 16.187 1.00 57.03 93 GLY A O 1
ATOM 718 N N . LYS A 1 94 ? -10.626 -15.064 14.811 1.00 53.22 94 LYS A N 1
ATOM 719 C CA . LYS A 1 94 ? -11.498 -14.627 15.908 1.00 53.22 94 LYS A CA 1
ATOM 720 C C . LYS A 1 94 ? -12.462 -15.780 16.111 1.00 53.22 94 LYS A C 1
ATOM 722 O O . LYS A 1 94 ? -13.323 -15.993 15.257 1.00 53.22 94 LYS A O 1
ATOM 727 N N . GLU A 1 95 ? -12.293 -16.538 17.193 1.00 52.69 95 GLU A N 1
ATOM 728 C CA . GLU A 1 95 ? -13.392 -17.352 17.700 1.00 52.69 95 GLU A CA 1
ATOM 729 C C . GLU A 1 95 ? -14.641 -16.484 17.604 1.00 52.69 95 GLU A C 1
ATOM 731 O O . GLU A 1 95 ? -14.612 -15.313 18.015 1.00 52.69 95 GLU A O 1
ATOM 736 N N . ALA A 1 96 ? -15.677 -16.998 16.930 1.00 54.22 96 ALA A N 1
ATOM 737 C CA . ALA A 1 96 ? -16.950 -16.305 16.846 1.00 54.22 96 ALA A CA 1
ATOM 738 C C . ALA A 1 96 ? -17.225 -15.758 18.250 1.00 54.22 96 ALA A C 1
ATOM 740 O O . ALA A 1 96 ? -17.078 -16.543 19.192 1.00 54.22 96 ALA A O 1
ATOM 741 N N . PRO A 1 97 ? -17.501 -14.442 18.424 1.00 55.25 97 PRO A N 1
ATOM 742 C CA . PRO A 1 97 ? -17.750 -13.896 19.752 1.00 55.25 97 PRO A CA 1
ATOM 743 C C . PRO A 1 97 ? -18.721 -14.862 20.397 1.00 55.25 97 PRO A C 1
ATOM 745 O O . PRO A 1 97 ? -19.761 -15.111 19.776 1.00 55.25 97 PRO A O 1
ATOM 748 N N . SER A 1 98 ? -18.299 -15.491 21.507 1.00 59.41 98 SER A N 1
ATOM 749 C CA . SER A 1 98 ? -19.013 -16.611 22.126 1.00 59.41 98 SER A CA 1
ATOM 750 C C . SER A 1 98 ? -20.500 -16.324 22.007 1.00 59.41 98 SER A C 1
ATOM 752 O O . SER A 1 98 ? -20.891 -15.175 22.204 1.00 59.41 98 SER A O 1
ATOM 754 N N . THR A 1 99 ? -21.329 -17.276 21.575 1.00 64.75 99 THR A N 1
ATOM 755 C CA . THR A 1 99 ? -22.726 -17.022 21.151 1.00 64.75 99 THR A CA 1
ATOM 756 C C . THR A 1 99 ? -23.488 -16.053 22.079 1.00 64.75 99 THR A C 1
ATOM 758 O O . THR A 1 99 ? -24.322 -15.270 21.630 1.00 64.75 99 THR A O 1
ATOM 761 N N . GLN A 1 100 ? -23.117 -16.046 23.360 1.00 68.56 100 GLN A N 1
ATOM 762 C CA . GLN A 1 100 ? -23.483 -15.095 24.407 1.00 68.56 100 GLN A CA 1
ATOM 763 C C . GLN A 1 100 ? -23.080 -13.622 24.150 1.00 68.56 100 GLN A C 1
ATOM 765 O O . GLN A 1 100 ? -23.951 -12.760 24.204 1.00 68.56 100 GLN A O 1
ATOM 770 N N . VAL A 1 101 ? -21.822 -13.297 23.824 1.00 73.06 101 VAL A N 1
ATOM 771 C CA . VAL A 1 101 ? -21.360 -11.933 23.476 1.00 73.06 101 VAL A CA 1
ATOM 772 C C . VAL A 1 101 ? -22.049 -11.421 22.210 1.00 73.06 101 VAL A C 1
ATOM 774 O O . VAL A 1 101 ? -22.458 -10.261 22.147 1.00 73.06 101 VAL A O 1
ATOM 777 N N . ALA A 1 102 ? -22.229 -12.280 21.203 1.00 74.44 102 ALA A N 1
ATOM 778 C CA . ALA A 1 102 ? -22.981 -11.924 19.999 1.00 74.44 102 ALA A CA 1
ATOM 779 C C . ALA A 1 102 ? -24.462 -11.636 20.309 1.00 74.44 102 ALA A C 1
ATOM 781 O O . ALA A 1 102 ? -25.029 -10.670 19.795 1.00 74.44 102 ALA A O 1
ATOM 782 N N . ALA A 1 103 ? -25.086 -12.454 21.163 1.00 78.12 103 ALA A N 1
ATOM 783 C CA . ALA A 1 103 ? -26.469 -12.268 21.595 1.00 78.12 103 ALA A CA 1
ATOM 784 C C . ALA A 1 103 ? -26.646 -11.010 22.457 1.00 78.12 103 ALA A C 1
ATOM 786 O O . ALA A 1 103 ? -27.619 -10.281 22.269 1.00 78.12 103 ALA A O 1
ATOM 787 N N . LEU A 1 104 ? -25.700 -10.723 23.356 1.00 79.19 104 LEU A N 1
ATOM 788 C CA . LEU A 1 104 ? -25.711 -9.521 24.186 1.00 79.19 104 LEU A CA 1
ATOM 789 C C . LEU A 1 104 ? -25.598 -8.259 23.327 1.00 79.19 104 LEU A C 1
ATOM 791 O O . LEU A 1 104 ? -26.399 -7.345 23.493 1.00 79.19 104 LEU A O 1
ATOM 795 N N . ARG A 1 105 ? -24.684 -8.238 22.347 1.00 81.62 105 ARG A N 1
ATOM 796 C CA . ARG A 1 105 ? -24.573 -7.120 21.395 1.00 81.62 105 ARG A CA 1
ATOM 797 C C . ARG A 1 105 ? -25.878 -6.870 20.648 1.00 81.62 105 ARG A C 1
ATOM 799 O O . ARG A 1 105 ? -26.304 -5.727 20.560 1.00 81.62 105 ARG A O 1
ATOM 806 N N . ARG A 1 106 ? -26.544 -7.921 20.154 1.00 81.75 106 ARG A N 1
ATOM 807 C CA . ARG A 1 106 ? -27.848 -7.769 19.482 1.00 81.75 106 ARG A CA 1
ATOM 808 C C . ARG A 1 106 ? -28.910 -7.175 20.402 1.00 81.75 106 ARG A C 1
ATOM 810 O O . ARG A 1 106 ? -29.625 -6.279 19.975 1.00 81.75 106 ARG A O 1
ATOM 817 N N . LYS A 1 107 ? -28.987 -7.640 21.654 1.00 82.50 107 LYS A N 1
ATOM 818 C CA . LYS A 1 107 ? -29.912 -7.078 22.648 1.00 82.50 107 LYS A CA 1
ATOM 819 C C . LYS A 1 107 ? -29.628 -5.596 22.889 1.00 82.50 107 LYS A C 1
ATOM 821 O O . LYS A 1 107 ? -30.556 -4.804 22.855 1.00 82.50 107 LYS A O 1
ATOM 826 N N . LEU A 1 108 ? -28.363 -5.216 23.075 1.00 83.44 108 LEU A N 1
ATOM 827 C CA . LEU A 1 108 ? -27.982 -3.817 23.287 1.00 83.44 108 LEU A CA 1
ATOM 828 C C . LEU A 1 108 ? -28.325 -2.931 22.085 1.00 83.44 108 LEU A C 1
ATOM 830 O O . LEU A 1 108 ? -28.883 -1.860 22.281 1.00 83.44 108 LEU A O 1
ATOM 834 N N . HIS A 1 109 ? -28.070 -3.390 20.857 1.00 82.62 109 HIS A N 1
ATOM 835 C CA . HIS A 1 109 ? -28.479 -2.658 19.654 1.00 82.62 109 HIS A CA 1
ATOM 836 C C . HIS A 1 109 ? -29.997 -2.456 19.594 1.00 82.62 109 HIS A C 1
ATOM 838 O O . HIS A 1 109 ? -30.449 -1.339 19.382 1.00 82.62 109 HIS A O 1
ATOM 844 N N . GLN A 1 110 ? -30.778 -3.499 19.888 1.00 84.25 110 GLN A N 1
ATOM 845 C CA . GLN A 1 110 ? -32.236 -3.397 19.933 1.00 84.25 110 GLN A CA 1
ATOM 846 C C . GLN A 1 110 ? -32.723 -2.407 21.005 1.00 84.25 110 GLN A C 1
ATOM 848 O O . GLN A 1 110 ? -33.661 -1.658 20.757 1.00 84.25 110 GLN A O 1
ATOM 853 N N . PHE A 1 111 ? -32.085 -2.375 22.179 1.00 81.12 111 PHE A N 1
ATOM 854 C CA . PHE A 1 111 ? -32.398 -1.385 23.211 1.00 81.12 111 PHE A CA 1
ATOM 855 C C . PHE A 1 111 ? -32.079 0.037 22.744 1.00 81.12 111 PHE A C 1
ATOM 857 O O . PHE A 1 111 ? -32.930 0.907 22.893 1.00 81.12 111 PHE A O 1
ATOM 864 N N . ILE A 1 112 ? -30.913 0.262 22.130 1.00 82.81 112 ILE A N 1
ATOM 865 C CA . ILE A 1 112 ? -30.502 1.580 21.619 1.00 82.81 112 ILE A CA 1
ATOM 866 C C . ILE A 1 112 ? -31.490 2.103 20.568 1.00 82.81 112 ILE A C 1
ATOM 868 O O . ILE A 1 112 ? -31.849 3.274 20.620 1.00 82.81 112 ILE A O 1
ATOM 872 N N . ASP A 1 113 ? -31.982 1.240 19.675 1.00 80.94 113 ASP A N 1
ATOM 873 C CA . ASP A 1 113 ? -32.931 1.633 18.621 1.00 80.94 113 ASP A CA 1
ATOM 874 C C . ASP A 1 113 ? -34.324 2.010 19.166 1.00 80.94 113 ASP A C 1
ATOM 876 O O . ASP A 1 113 ? -35.095 2.691 18.491 1.00 80.94 113 ASP A O 1
ATOM 880 N N . THR A 1 114 ? -34.663 1.563 20.381 1.00 83.62 114 THR A N 1
ATOM 881 C CA . THR A 1 114 ? -35.982 1.780 21.013 1.00 83.62 114 THR A CA 1
ATOM 882 C C . THR A 1 114 ? -35.974 2.783 22.166 1.00 83.62 114 THR A C 1
ATOM 884 O O . THR A 1 114 ? -37.042 3.141 22.660 1.00 83.62 114 THR A O 1
ATOM 887 N N . ALA A 1 115 ? -34.796 3.208 22.623 1.00 78.88 115 ALA A N 1
ATOM 888 C CA . ALA A 1 115 ? -34.645 4.003 23.835 1.00 78.88 115 ALA A CA 1
ATOM 889 C C . ALA A 1 115 ? -34.815 5.508 23.589 1.00 78.88 115 ALA A C 1
ATOM 891 O O . ALA A 1 115 ? -34.465 6.040 22.536 1.00 78.88 115 ALA A O 1
ATOM 892 N N . ASP A 1 116 ? -35.308 6.197 24.617 1.00 81.69 116 ASP A N 1
ATOM 893 C CA . ASP A 1 116 ? -35.398 7.658 24.660 1.00 81.69 116 ASP A CA 1
ATOM 894 C C . ASP A 1 116 ? -34.072 8.298 25.134 1.00 81.69 116 ASP A C 1
ATOM 896 O O . ASP A 1 116 ? -33.250 7.655 25.798 1.00 81.69 116 ASP A O 1
ATOM 900 N N . LEU A 1 117 ? -33.854 9.582 24.821 1.00 79.69 117 LEU A N 1
ATOM 901 C CA . LEU A 1 117 ? -32.599 10.317 25.076 1.00 79.69 117 LEU A CA 1
ATOM 902 C C . LEU A 1 117 ? -32.153 10.259 26.546 1.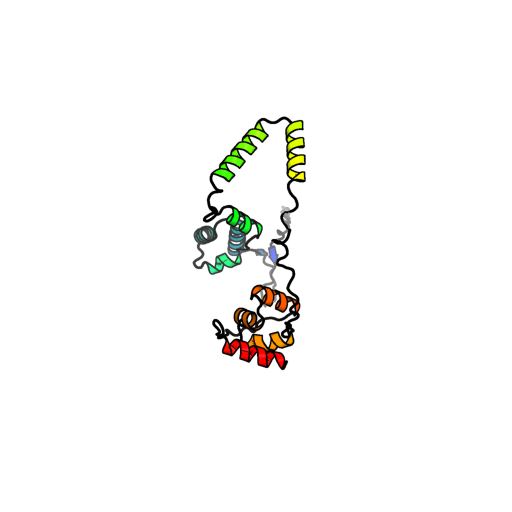00 79.69 117 LEU A C 1
ATOM 904 O O . LEU A 1 117 ? -30.968 10.098 26.838 1.00 79.69 117 LEU A O 1
ATOM 908 N N . SER A 1 118 ? -33.112 10.350 27.464 1.00 79.06 118 SER A N 1
ATOM 909 C CA . SER A 1 118 ? -32.888 10.277 28.912 1.00 79.06 118 SER A CA 1
ATOM 910 C C . SER A 1 118 ? -32.375 8.900 29.361 1.00 79.06 118 SER A C 1
ATOM 912 O O . SER A 1 118 ? -31.483 8.798 30.204 1.00 79.06 118 SER A O 1
ATOM 914 N N . GLN A 1 119 ? -32.883 7.826 28.753 1.00 79.31 119 GLN A N 1
ATOM 915 C CA . GLN A 1 119 ? -32.477 6.452 29.050 1.00 79.31 119 GLN A CA 1
ATOM 916 C C . GLN A 1 119 ? -31.079 6.148 28.505 1.00 79.31 119 GLN A C 1
ATOM 918 O O . GLN A 1 119 ? -30.295 5.469 29.168 1.00 79.31 119 GLN A O 1
ATOM 923 N N . LEU A 1 120 ? -30.740 6.692 27.331 1.00 80.56 120 LEU A N 1
ATOM 924 C CA . LEU A 1 120 ? -29.400 6.570 26.755 1.00 80.56 120 LEU A CA 1
ATOM 925 C C . LEU A 1 120 ? -28.340 7.286 27.601 1.00 80.56 120 LEU A C 1
ATOM 927 O O . LEU A 1 120 ? -27.253 6.742 27.790 1.00 80.56 120 LEU A O 1
ATOM 931 N N . GLN A 1 121 ? -28.658 8.463 28.150 1.00 81.62 121 GLN A N 1
ATOM 932 C CA . GLN A 1 121 ? -27.757 9.193 29.050 1.00 81.62 121 GLN A CA 1
ATOM 933 C C . GLN A 1 121 ? -27.518 8.437 30.360 1.00 81.62 121 GLN A C 1
ATOM 935 O O . GLN A 1 121 ? -26.374 8.294 30.783 1.00 81.62 121 GLN A O 1
ATOM 940 N N . CYS A 1 122 ? -28.570 7.873 30.956 1.00 81.81 122 CYS A N 1
ATOM 941 C CA . CYS A 1 122 ? -28.437 7.064 32.167 1.00 81.81 122 CYS A CA 1
ATOM 942 C C . CYS A 1 122 ? -27.568 5.813 31.929 1.00 81.81 122 CYS A C 1
ATOM 944 O O . CYS A 1 122 ? -26.671 5.518 32.719 1.00 81.81 122 CYS A O 1
ATOM 946 N N . LEU A 1 123 ? -27.763 5.124 30.797 1.00 78.88 123 LEU A N 1
ATOM 947 C CA . LEU A 1 123 ? -26.917 3.992 30.404 1.00 78.88 123 LEU A CA 1
ATOM 948 C C . LEU A 1 123 ? -25.460 4.403 30.172 1.00 78.88 123 LEU A C 1
ATOM 950 O O . LEU A 1 123 ? -24.547 3.680 30.570 1.00 78.88 123 LEU A O 1
ATOM 954 N N . GLN A 1 124 ? -25.231 5.552 29.531 1.00 81.12 124 GLN A N 1
ATOM 955 C CA . GLN A 1 124 ? -23.890 6.090 29.323 1.00 81.12 124 GLN A CA 1
ATOM 956 C C . GLN A 1 124 ? -23.192 6.345 30.663 1.00 81.12 124 GLN A C 1
ATOM 958 O O . GLN A 1 124 ? -22.050 5.923 30.839 1.00 81.12 124 GLN A O 1
ATOM 963 N N . GLU A 1 125 ? -23.871 6.988 31.612 1.00 81.94 125 GLU A N 1
ATOM 964 C CA . GLU A 1 125 ? -23.321 7.258 32.941 1.00 81.94 125 GLU A CA 1
ATOM 965 C C . GLU A 1 125 ? -23.024 5.964 33.707 1.00 81.94 125 GLU A C 1
ATOM 967 O O . GLU A 1 125 ? -21.937 5.834 34.269 1.00 81.94 125 GLU A O 1
ATOM 972 N N . GLN A 1 126 ? -23.913 4.965 33.669 1.00 80.44 126 GLN A N 1
ATOM 973 C CA . GLN A 1 126 ? -23.664 3.664 34.306 1.00 80.44 126 GLN A CA 1
ATOM 974 C C . GLN A 1 126 ? -22.453 2.938 33.705 1.00 80.44 126 GLN A C 1
ATOM 976 O O . GLN A 1 126 ? -21.594 2.464 34.447 1.00 80.44 126 GLN A O 1
ATOM 981 N N . LEU A 1 127 ? -22.329 2.898 32.375 1.00 78.19 127 LEU A N 1
ATOM 982 C CA . LEU A 1 127 ? -21.204 2.232 31.709 1.00 78.19 127 LEU A CA 1
ATOM 983 C C . LEU A 1 127 ? -19.871 2.956 31.935 1.00 78.19 127 LEU A C 1
ATOM 985 O O . LEU A 1 127 ? -18.836 2.303 32.070 1.00 78.19 127 LEU A O 1
ATOM 989 N N . LEU A 1 128 ? -19.885 4.290 32.000 1.00 72.88 128 LEU A N 1
ATOM 990 C CA . LEU A 1 128 ? -18.705 5.086 32.354 1.00 72.88 128 LEU A CA 1
ATOM 991 C C . LEU A 1 128 ? -18.320 4.924 33.833 1.00 72.88 128 LEU A C 1
ATOM 993 O O . LEU A 1 128 ? -17.141 5.033 34.160 1.00 72.88 128 LEU A O 1
ATOM 997 N N . SER A 1 129 ? -19.290 4.635 34.704 1.00 71.81 129 SER A N 1
ATOM 998 C CA . SER A 1 129 ? -19.059 4.366 36.130 1.00 71.81 129 SER A CA 1
ATOM 999 C C . SER A 1 129 ? -18.452 2.981 36.372 1.00 71.81 129 SER A C 1
ATOM 1001 O O . SER A 1 129 ? -17.595 2.828 37.239 1.00 71.81 129 SER A O 1
ATOM 1003 N N . GLU A 1 130 ? -18.887 1.965 35.619 1.00 66.50 130 GLU A N 1
ATOM 1004 C CA . GLU A 1 130 ? -18.438 0.574 35.789 1.00 66.50 130 GLU A CA 1
ATOM 1005 C C . GLU A 1 130 ? -17.117 0.261 35.069 1.00 66.50 130 GLU A C 1
ATOM 1007 O O . GLU A 1 130 ? -16.368 -0.619 35.499 1.00 66.50 130 GLU A O 1
ATOM 1012 N N . HIS A 1 131 ? -16.775 0.988 34.002 1.00 57.88 131 HIS A N 1
ATOM 1013 C CA . HIS A 1 131 ? -15.483 0.837 33.336 1.00 57.88 131 HIS A CA 1
ATOM 1014 C C . HIS A 1 131 ? -14.378 1.622 34.054 1.00 57.88 131 HIS A C 1
ATOM 1016 O O . HIS A 1 131 ? -13.903 2.655 33.581 1.00 57.88 131 HIS A O 1
ATOM 1022 N N . GLN A 1 132 ? -13.872 1.063 35.156 1.00 54.25 132 GLN A N 1
ATOM 1023 C CA . GLN A 1 132 ? -12.506 1.357 35.570 1.00 54.25 132 GLN A CA 1
ATOM 1024 C C . GLN A 1 132 ? -11.572 0.834 34.475 1.00 54.25 132 GLN A C 1
ATOM 1026 O O . GLN A 1 132 ? -11.479 -0.372 34.260 1.00 54.25 132 GLN A O 1
ATOM 1031 N N . SER A 1 133 ? -10.991 1.783 33.733 1.00 44.88 133 SER A N 1
ATOM 1032 C CA . SER A 1 133 ? -9.811 1.671 32.870 1.00 44.88 133 SER A CA 1
ATOM 1033 C C . SER A 1 133 ? -9.429 0.237 32.502 1.00 44.88 133 SER A C 1
ATOM 1035 O O . SER A 1 133 ? -8.846 -0.477 33.319 1.00 44.88 133 SER A O 1
ATOM 1037 N N . ILE A 1 134 ? -9.640 -0.153 31.239 1.00 43.34 134 ILE A N 1
ATOM 1038 C CA . ILE A 1 134 ? -8.763 -1.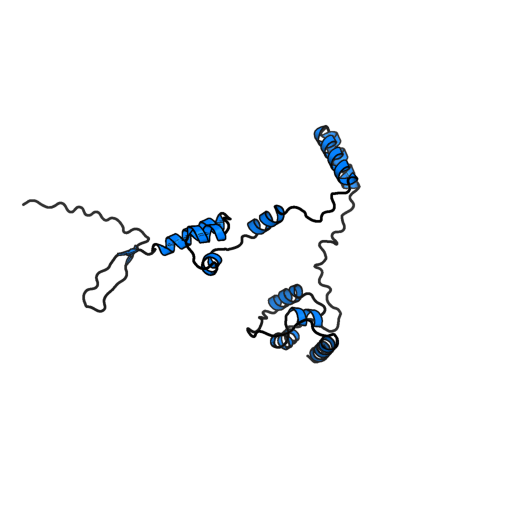167 30.640 1.00 43.34 134 ILE A CA 1
ATOM 1039 C C . ILE A 1 134 ? -7.343 -0.682 30.957 1.00 43.34 134 ILE A C 1
ATOM 1041 O O . ILE A 1 134 ? -7.029 0.448 30.562 1.00 43.34 134 ILE A O 1
ATOM 1045 N N . PRO A 1 135 ? -6.530 -1.429 31.725 1.00 43.50 135 PRO A N 1
ATOM 1046 C CA . PRO A 1 135 ? -5.187 -0.981 32.011 1.00 43.50 135 PRO A CA 1
ATOM 1047 C C . PRO A 1 135 ? -4.506 -0.754 30.664 1.00 43.50 135 PRO A C 1
ATOM 1049 O O . PRO A 1 135 ? -4.560 -1.594 29.758 1.00 43.50 135 PRO A O 1
ATOM 1052 N N . ALA A 1 136 ? -3.928 0.433 30.517 1.00 39.69 136 ALA A N 1
ATOM 1053 C CA . ALA A 1 136 ? -3.166 0.854 29.352 1.00 39.69 136 ALA A CA 1
ATOM 1054 C C . ALA A 1 136 ? -1.907 -0.017 29.121 1.00 39.69 136 ALA A C 1
ATOM 1056 O O . ALA A 1 136 ? -1.113 0.267 28.230 1.00 39.69 136 ALA A O 1
ATOM 1057 N N . ASP A 1 137 ? -1.765 -1.122 29.853 1.00 38.59 137 ASP A N 1
ATOM 1058 C CA . ASP A 1 137 ? -0.699 -2.119 29.810 1.00 38.59 137 ASP A CA 1
ATOM 1059 C C . ASP A 1 137 ? -0.551 -2.820 28.447 1.00 38.59 137 ASP A C 1
ATOM 1061 O O . ASP A 1 137 ? 0.492 -3.408 28.173 1.00 38.59 137 ASP A O 1
ATOM 1065 N N . ILE A 1 138 ? -1.539 -2.746 27.542 1.00 42.00 138 ILE A N 1
ATOM 1066 C CA . ILE A 1 138 ? -1.361 -3.235 26.156 1.00 42.00 138 ILE A CA 1
ATOM 1067 C C . ILE A 1 138 ? -0.607 -2.206 25.287 1.00 42.00 138 ILE A C 1
ATOM 1069 O O . ILE A 1 138 ? -0.013 -2.570 24.272 1.00 42.00 138 ILE A O 1
ATOM 1073 N N . ILE A 1 139 ? -0.572 -0.931 25.684 1.00 41.75 139 ILE A N 1
ATOM 1074 C CA . ILE A 1 139 ? 0.130 0.138 24.952 1.00 41.75 139 ILE A CA 1
ATOM 1075 C C . ILE A 1 139 ? 1.514 0.431 25.571 1.00 41.75 139 ILE A C 1
ATOM 1077 O O . ILE A 1 139 ? 2.396 0.944 24.884 1.00 41.75 139 ILE A O 1
ATOM 1081 N N . GLU A 1 140 ? 1.781 -0.003 26.805 1.00 40.41 140 GLU A N 1
ATOM 1082 C CA . GLU A 1 140 ? 3.066 0.204 27.497 1.00 40.41 140 GLU A CA 1
ATOM 1083 C C . GLU A 1 140 ? 4.108 -0.917 27.312 1.00 40.41 140 GLU A C 1
ATOM 1085 O O . GLU A 1 140 ? 5.113 -0.965 28.015 1.00 40.41 140 GLU A O 1
ATOM 1090 N N . ALA A 1 141 ? 3.985 -1.761 26.282 1.00 39.28 141 ALA A N 1
ATOM 1091 C CA . ALA A 1 141 ? 5.095 -2.632 25.862 1.00 39.28 141 ALA A CA 1
ATOM 1092 C C . ALA A 1 141 ? 6.259 -1.872 25.174 1.00 39.28 141 ALA A C 1
ATOM 1094 O O . ALA A 1 141 ? 7.190 -2.492 24.657 1.00 39.28 141 ALA A O 1
ATOM 1095 N N . GLU A 1 142 ? 6.234 -0.533 25.157 1.00 48.53 142 GLU A N 1
ATOM 1096 C CA . GLU A 1 142 ? 7.336 0.306 24.669 1.00 48.53 142 GLU A CA 1
ATOM 1097 C C . GLU A 1 142 ? 7.968 1.185 25.764 1.00 48.53 142 GLU A C 1
ATOM 1099 O O . GLU A 1 142 ? 8.704 2.127 25.470 1.00 48.53 142 GLU A O 1
ATOM 1104 N N . ALA A 1 143 ? 7.791 0.823 27.038 1.00 43.34 143 ALA A N 1
ATOM 1105 C CA . ALA A 1 143 ? 8.849 1.041 28.016 1.00 43.34 143 ALA A CA 1
ATOM 1106 C C . ALA A 1 143 ? 9.913 -0.033 27.762 1.00 43.34 143 ALA A C 1
ATOM 1108 O O . ALA A 1 143 ? 9.822 -1.163 28.237 1.00 43.34 143 ALA A O 1
ATOM 1109 N N . LEU A 1 144 ? 10.898 0.308 26.923 1.00 46.22 144 LEU A N 1
ATOM 1110 C CA . LEU A 1 144 ? 12.158 -0.426 26.842 1.00 46.22 144 LEU A CA 1
ATOM 1111 C C . LEU A 1 144 ? 12.583 -0.738 28.284 1.00 46.22 144 LEU A C 1
ATOM 1113 O O . LEU A 1 144 ? 12.782 0.224 29.028 1.00 46.22 144 LEU A O 1
ATOM 1117 N N . PRO A 1 145 ? 12.717 -2.010 28.707 1.00 43.66 145 PRO A N 1
ATOM 1118 C CA . PRO A 1 145 ? 13.460 -2.268 29.923 1.00 43.66 145 PRO A CA 1
ATOM 1119 C C . PRO A 1 145 ? 14.829 -1.650 29.662 1.00 43.66 145 PRO A C 1
ATOM 1121 O O . PRO A 1 145 ? 15.538 -2.093 28.755 1.00 43.66 145 PRO A O 1
ATOM 1124 N N . GLU A 1 146 ? 15.160 -0.566 30.365 1.00 47.09 146 GLU A N 1
ATOM 1125 C CA . GLU A 1 146 ? 16.548 -0.160 30.511 1.00 47.09 146 GLU A CA 1
ATOM 1126 C C . GLU A 1 146 ? 17.236 -1.424 31.023 1.00 47.09 146 GLU A C 1
ATOM 1128 O O . GLU A 1 146 ? 16.883 -1.906 32.105 1.00 47.09 146 GLU A O 1
ATOM 1133 N N . PRO A 1 147 ? 18.104 -2.074 30.226 1.00 46.38 147 PRO A N 1
ATOM 1134 C CA . PRO A 1 147 ? 18.788 -3.230 30.733 1.00 46.38 147 PRO A CA 1
ATOM 1135 C C . PRO A 1 147 ? 19.747 -2.685 31.786 1.00 46.38 147 PRO A C 1
ATOM 1137 O O . PRO A 1 147 ? 20.858 -2.275 31.470 1.00 46.38 147 PRO A O 1
ATOM 1140 N N . GLU A 1 148 ? 19.351 -2.777 33.053 1.00 48.75 148 GLU A N 1
ATOM 1141 C CA . GLU A 1 148 ? 20.275 -2.808 34.192 1.00 48.75 148 GLU A CA 1
ATOM 1142 C C . GLU A 1 148 ? 21.248 -4.012 34.088 1.00 48.75 148 GLU A C 1
ATOM 1144 O O . GLU A 1 148 ? 22.123 -4.222 34.921 1.00 48.75 148 GLU A O 1
ATOM 1149 N N . ASN A 1 149 ? 21.158 -4.799 33.012 1.00 49.94 149 ASN A N 1
ATOM 1150 C CA . ASN A 1 149 ? 22.070 -5.865 32.650 1.00 49.94 149 ASN A CA 1
ATOM 1151 C C . ASN A 1 149 ? 23.370 -5.337 32.024 1.00 49.94 149 ASN A C 1
ATOM 1153 O O . ASN A 1 149 ? 23.364 -4.580 31.057 1.00 49.94 149 ASN A O 1
ATOM 1157 N N . ALA A 1 150 ? 24.492 -5.870 32.511 1.00 49.44 150 ALA A N 1
ATOM 1158 C CA . ALA A 1 150 ? 25.900 -5.615 32.173 1.00 49.44 150 ALA A CA 1
ATOM 1159 C C . ALA A 1 150 ? 26.326 -5.678 30.674 1.00 49.44 150 ALA A C 1
ATOM 1161 O O . ALA A 1 150 ? 27.518 -5.690 30.362 1.00 49.44 150 ALA A O 1
ATOM 1162 N N . LEU A 1 151 ? 25.389 -5.717 29.724 1.00 58.97 151 LEU A N 1
ATOM 1163 C CA . LEU A 1 151 ? 25.593 -5.775 28.276 1.00 58.97 151 LEU A CA 1
ATOM 1164 C C . LEU A 1 151 ? 24.798 -4.669 27.562 1.00 58.97 151 LEU A C 1
ATOM 1166 O O . LEU A 1 151 ? 24.063 -4.925 26.611 1.00 58.97 151 LEU A O 1
ATOM 1170 N N . ALA A 1 152 ? 24.940 -3.420 28.013 1.00 68.88 152 ALA A N 1
ATOM 1171 C CA . ALA A 1 152 ? 24.342 -2.274 27.334 1.00 68.88 152 ALA A CA 1
ATOM 1172 C C . ALA A 1 152 ? 24.719 -2.244 25.839 1.00 68.88 152 ALA A C 1
ATOM 1174 O O . ALA A 1 152 ? 25.875 -2.486 25.466 1.00 68.88 152 ALA A O 1
ATOM 1175 N N . ILE A 1 153 ? 23.735 -1.926 24.989 1.00 71.12 153 ILE A N 1
ATOM 1176 C CA . ILE A 1 153 ? 23.921 -1.760 23.544 1.00 71.12 153 ILE A CA 1
ATOM 1177 C C . ILE A 1 153 ? 24.636 -0.425 23.301 1.00 71.12 153 ILE A C 1
ATOM 1179 O O . ILE A 1 153 ? 23.992 0.620 23.137 1.00 71.12 153 ILE A O 1
ATOM 1183 N N . THR A 1 154 ? 25.967 -0.461 23.304 1.00 79.81 154 THR A N 1
ATOM 1184 C CA . THR A 1 154 ? 26.834 0.663 22.932 1.00 79.81 154 THR A CA 1
ATOM 1185 C C . THR A 1 154 ? 27.142 0.626 21.428 1.00 79.81 154 THR A C 1
ATOM 1187 O O . THR A 1 154 ? 27.093 -0.444 20.808 1.00 79.81 154 THR A O 1
ATOM 1190 N N . PRO A 1 155 ? 27.439 1.779 20.800 1.00 79.88 155 PRO A N 1
ATOM 1191 C CA . PRO A 1 155 ? 27.775 1.825 19.377 1.00 79.88 155 PRO A CA 1
ATOM 1192 C C . PRO A 1 155 ? 29.013 0.983 19.035 1.00 79.88 155 PRO A C 1
ATOM 1194 O O . PRO A 1 155 ? 29.033 0.343 17.988 1.00 79.88 155 PRO A O 1
ATOM 1197 N N . GLU A 1 156 ? 30.003 0.918 19.925 1.00 81.38 156 GLU A N 1
ATOM 1198 C CA . GLU A 1 156 ? 31.259 0.176 19.734 1.00 81.38 156 GLU A CA 1
ATOM 1199 C C . GLU A 1 156 ? 31.029 -1.337 19.657 1.00 81.38 156 GLU A C 1
ATOM 1201 O O . GLU A 1 156 ? 31.490 -2.008 18.732 1.00 81.38 156 GLU A O 1
ATOM 1206 N N . ARG A 1 157 ? 30.210 -1.871 20.569 1.00 83.50 157 ARG A N 1
ATOM 1207 C CA . ARG A 1 157 ? 29.852 -3.295 20.595 1.00 83.50 157 ARG A CA 1
ATOM 1208 C C . ARG A 1 157 ? 29.073 -3.708 19.353 1.00 83.50 157 ARG A C 1
ATOM 1210 O O . ARG A 1 157 ? 29.271 -4.800 18.828 1.00 83.50 157 ARG A O 1
ATOM 1217 N N . LEU A 1 158 ? 28.208 -2.829 18.846 1.00 82.62 158 LEU A N 1
ATOM 1218 C CA . LEU A 1 158 ? 27.515 -3.064 17.581 1.00 82.62 158 LEU A CA 1
ATOM 1219 C C . LEU A 1 158 ? 28.475 -3.032 16.392 1.00 82.62 158 LEU A C 1
ATOM 1221 O O . LEU A 1 158 ? 28.390 -3.911 15.539 1.00 82.62 158 LEU A O 1
ATOM 1225 N N . GLN A 1 159 ? 29.397 -2.069 16.335 1.00 83.56 159 GLN A N 1
ATOM 1226 C CA . GLN A 1 159 ? 30.401 -1.996 15.267 1.00 83.56 159 GLN A CA 1
ATOM 1227 C C . GLN A 1 159 ? 31.273 -3.250 15.201 1.00 83.56 159 GLN A C 1
ATOM 1229 O O . GLN A 1 159 ? 31.578 -3.703 14.101 1.00 83.56 159 GLN A O 1
ATOM 1234 N N . TYR A 1 160 ? 31.609 -3.839 16.350 1.00 83.56 160 TYR A N 1
ATOM 1235 C CA . TYR A 1 160 ? 32.367 -5.087 16.416 1.00 83.56 160 TYR A CA 1
ATOM 1236 C C . TYR A 1 160 ? 31.595 -6.295 15.858 1.00 83.56 160 TYR A C 1
ATOM 1238 O O . TYR A 1 160 ? 32.181 -7.151 15.206 1.00 83.56 160 TYR A O 1
ATOM 1246 N N . LEU A 1 161 ? 30.277 -6.371 16.076 1.00 81.38 161 LEU A N 1
ATOM 1247 C CA . LEU A 1 161 ? 29.470 -7.540 15.693 1.00 81.38 161 LEU A CA 1
ATOM 1248 C C . LEU A 1 161 ? 28.872 -7.457 14.284 1.00 81.38 161 LEU A C 1
ATOM 1250 O O . LEU A 1 161 ? 28.600 -8.485 13.666 1.00 81.38 161 LEU A O 1
ATOM 1254 N N . LEU A 1 162 ? 28.634 -6.247 13.773 1.00 82.75 162 LEU A N 1
ATOM 1255 C CA . LEU A 1 162 ? 28.022 -6.019 12.458 1.00 82.75 162 LEU A CA 1
ATOM 1256 C C . LEU A 1 162 ? 28.742 -6.682 11.264 1.00 82.75 162 LEU A C 1
ATOM 1258 O O . LEU A 1 162 ? 28.040 -7.036 10.313 1.00 82.75 162 LEU A O 1
ATOM 1262 N N . PRO A 1 163 ? 30.082 -6.841 11.254 1.00 81.44 163 PRO A N 1
ATOM 1263 C CA . PRO A 1 163 ? 30.799 -7.534 10.183 1.00 81.44 163 PRO A CA 1
ATOM 1264 C C . PRO A 1 163 ? 30.558 -9.046 10.142 1.00 81.44 163 PRO A C 1
ATOM 1266 O O . PRO A 1 163 ? 30.578 -9.625 9.054 1.00 81.44 163 PRO A O 1
ATOM 1269 N N . ASP A 1 164 ? 30.308 -9.661 11.301 1.00 76.62 164 ASP A N 1
ATOM 1270 C CA . ASP A 1 164 ? 30.371 -11.117 11.472 1.00 76.62 164 ASP A CA 1
ATOM 1271 C C . ASP A 1 164 ? 29.000 -11.762 11.727 1.00 76.62 164 ASP A C 1
ATOM 1273 O O . ASP A 1 164 ? 28.828 -12.956 11.479 1.00 76.62 164 ASP A O 1
ATOM 1277 N N . TYR A 1 165 ? 28.001 -10.989 12.173 1.00 79.88 165 TYR A N 1
ATOM 1278 C CA . TYR A 1 165 ? 26.700 -11.510 12.608 1.00 79.88 165 TYR A CA 1
ATOM 1279 C C . TYR A 1 165 ? 25.504 -10.816 11.936 1.00 79.88 165 TYR A C 1
ATOM 1281 O O . TYR A 1 165 ? 25.522 -9.629 11.592 1.00 79.88 165 TYR A O 1
ATOM 1289 N N . THR A 1 166 ? 24.398 -11.551 11.764 1.00 82.81 166 THR A N 1
ATOM 1290 C CA . THR A 1 166 ? 23.122 -10.966 11.320 1.00 82.81 166 THR A CA 1
ATOM 1291 C C . THR A 1 166 ? 22.448 -10.161 12.437 1.00 82.81 166 THR A C 1
ATOM 1293 O O . THR A 1 166 ? 22.706 -10.367 13.613 1.00 82.81 166 THR A O 1
ATOM 1296 N N . ILE A 1 167 ? 21.527 -9.252 12.086 1.00 79.31 167 ILE A N 1
ATOM 1297 C CA . ILE A 1 167 ? 20.736 -8.481 13.072 1.00 79.31 167 ILE A CA 1
ATOM 1298 C C . ILE A 1 167 ? 19.989 -9.405 14.040 1.00 79.31 167 ILE A C 1
ATOM 1300 O O . ILE A 1 167 ? 19.855 -9.087 15.214 1.00 79.31 167 ILE A O 1
ATOM 1304 N N . GLU A 1 168 ? 19.496 -10.540 13.551 1.00 81.12 168 GLU A N 1
ATOM 1305 C CA . GLU A 1 168 ? 18.772 -11.513 14.371 1.00 81.12 168 GLU A CA 1
ATOM 1306 C C . GLU A 1 168 ? 19.715 -12.229 15.339 1.00 81.12 168 GLU A C 1
ATOM 1308 O O . GLU A 1 168 ? 19.418 -12.311 16.527 1.00 81.12 168 GLU A O 1
ATOM 1313 N N . ALA A 1 169 ? 20.890 -12.642 14.857 1.00 80.38 169 ALA A N 1
ATOM 1314 C CA . ALA A 1 169 ? 21.948 -13.224 15.674 1.00 80.38 169 ALA A CA 1
ATOM 1315 C C . ALA A 1 169 ? 22.454 -12.239 16.748 1.00 80.38 169 ALA A C 1
ATOM 1317 O O . ALA A 1 169 ? 22.571 -12.589 17.917 1.00 80.38 169 ALA A O 1
ATOM 1318 N N . ILE A 1 170 ? 22.670 -10.970 16.389 1.00 81.56 170 ILE A N 1
ATOM 1319 C CA . ILE A 1 170 ? 23.046 -9.917 17.345 1.00 81.56 170 ILE A CA 1
ATOM 1320 C C . ILE A 1 170 ? 21.915 -9.681 18.359 1.00 81.56 170 ILE A C 1
ATOM 1322 O O . ILE A 1 170 ? 22.180 -9.497 19.545 1.00 81.56 170 ILE A O 1
ATOM 1326 N N . GLY A 1 171 ? 20.655 -9.741 17.921 1.00 81.94 171 GLY A N 1
ATOM 1327 C CA . GLY A 1 171 ? 19.495 -9.691 18.810 1.00 81.94 171 GLY A CA 1
ATOM 1328 C C . GLY A 1 171 ? 19.527 -10.790 19.876 1.00 81.94 171 GLY A C 1
ATOM 1329 O O . GLY A 1 171 ? 19.339 -10.499 21.054 1.00 81.94 171 GLY A O 1
ATOM 1330 N N . GLN A 1 172 ? 19.876 -12.024 19.494 1.00 83.12 172 GLN A N 1
ATOM 1331 C CA . GLN A 1 172 ? 20.043 -13.146 20.430 1.00 83.12 172 GLN A CA 1
ATOM 1332 C C . GLN A 1 172 ? 21.169 -12.904 21.446 1.00 83.12 172 GLN A C 1
ATOM 1334 O O . GLN A 1 172 ? 21.012 -13.230 22.620 1.00 83.12 172 GLN A O 1
ATOM 1339 N N . VAL A 1 173 ? 22.276 -12.283 21.028 1.00 82.56 173 VAL A N 1
ATOM 1340 C CA . VAL A 1 173 ? 23.415 -11.969 21.910 1.00 82.56 173 VAL A CA 1
ATOM 1341 C C . VAL A 1 173 ? 23.050 -10.948 22.993 1.00 82.56 173 VAL A C 1
ATOM 1343 O O . VAL A 1 173 ? 23.456 -11.112 24.146 1.00 82.56 173 VAL A O 1
ATOM 1346 N N . PHE A 1 174 ? 22.266 -9.925 22.643 1.00 80.38 174 PHE A N 1
ATOM 1347 C CA . PHE A 1 174 ? 21.826 -8.871 23.568 1.00 80.38 174 PHE A CA 1
ATOM 1348 C C . PHE A 1 174 ? 20.481 -9.158 24.255 1.00 80.38 174 PHE A C 1
ATOM 1350 O O . PHE A 1 174 ? 20.047 -8.358 25.080 1.00 80.38 174 PHE A O 1
ATOM 1357 N N . GLY A 1 175 ? 19.804 -10.260 23.917 1.00 79.44 175 GLY A N 1
ATOM 1358 C CA . GLY A 1 175 ? 18.464 -10.566 24.428 1.00 79.44 175 GLY A CA 1
ATOM 1359 C C . GLY A 1 175 ? 17.380 -9.596 23.939 1.00 79.44 175 GLY A C 1
ATOM 1360 O O . GLY A 1 175 ? 16.373 -9.413 24.617 1.00 79.44 175 GLY A O 1
ATOM 1361 N N . VAL A 1 176 ? 17.577 -8.955 22.781 1.00 81.25 176 VAL A N 1
ATOM 1362 C CA . VAL A 1 176 ? 16.630 -7.992 22.195 1.00 81.25 176 VAL A CA 1
ATOM 1363 C C . VAL A 1 176 ? 16.096 -8.470 20.852 1.00 81.25 176 VAL A C 1
ATOM 1365 O O . VAL A 1 176 ? 16.748 -9.204 20.110 1.00 81.25 176 VAL A O 1
ATOM 1368 N N . THR A 1 177 ? 14.904 -8.004 20.488 1.00 81.12 177 THR A N 1
ATOM 1369 C CA . THR A 1 177 ? 14.327 -8.293 19.173 1.00 81.12 177 THR A CA 1
ATOM 1370 C C . THR A 1 177 ? 15.118 -7.604 18.056 1.00 81.12 177 THR A C 1
ATOM 1372 O O . THR A 1 177 ? 15.674 -6.512 18.216 1.00 81.12 177 THR A O 1
ATOM 1375 N N . GLY A 1 178 ? 15.138 -8.213 16.865 1.00 74.81 178 GLY A N 1
ATOM 1376 C CA . GLY A 1 178 ? 15.829 -7.637 15.706 1.00 74.81 178 GLY A CA 1
ATOM 1377 C C . GLY A 1 178 ? 15.284 -6.263 15.279 1.00 74.81 178 GLY A C 1
ATOM 1378 O O . GLY A 1 178 ? 16.013 -5.457 14.699 1.00 74.81 178 GLY A O 1
ATOM 1379 N N . THR A 1 179 ? 14.018 -5.958 15.582 1.00 76.38 179 THR A N 1
ATOM 1380 C CA . THR A 1 179 ? 13.399 -4.643 15.346 1.00 76.38 179 THR A CA 1
ATOM 1381 C C . THR A 1 179 ? 13.919 -3.585 16.320 1.00 76.38 179 THR A C 1
ATOM 1383 O O . THR A 1 179 ? 14.296 -2.495 15.879 1.00 76.38 179 THR A O 1
ATOM 1386 N N . ALA A 1 180 ? 14.035 -3.916 17.611 1.00 77.44 180 ALA A N 1
ATOM 1387 C CA . ALA A 1 180 ? 14.639 -3.042 18.618 1.00 77.44 180 ALA A CA 1
ATOM 1388 C C . ALA A 1 180 ? 16.102 -2.721 18.271 1.00 77.44 180 ALA A C 1
ATOM 1390 O O . ALA A 1 180 ? 16.521 -1.559 18.325 1.00 77.44 180 ALA A O 1
ATOM 1391 N N . LEU A 1 181 ? 16.853 -3.722 17.798 1.00 81.31 181 LEU A N 1
ATOM 1392 C CA . LEU A 1 181 ? 18.234 -3.540 17.356 1.00 81.31 181 LEU A CA 1
ATOM 1393 C C . LEU A 1 181 ? 18.343 -2.564 16.172 1.00 81.31 181 LEU A C 1
ATOM 1395 O O . LEU A 1 181 ? 19.170 -1.655 16.199 1.00 81.31 181 LEU A O 1
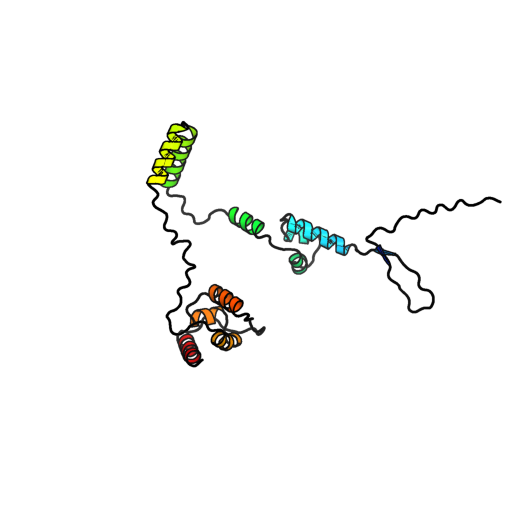ATOM 1399 N N . ARG A 1 182 ? 17.473 -2.682 15.158 1.00 80.62 182 ARG A N 1
ATOM 1400 C CA . ARG A 1 182 ? 17.434 -1.748 14.012 1.00 80.62 182 ARG A CA 1
ATOM 1401 C C . ARG A 1 182 ? 17.127 -0.314 14.442 1.00 80.62 182 ARG A C 1
ATOM 1403 O O . ARG A 1 182 ? 17.766 0.617 13.951 1.00 80.62 182 ARG A O 1
ATOM 1410 N N . LYS A 1 183 ? 16.179 -0.130 15.370 1.00 82.12 183 LYS A N 1
ATOM 1411 C CA . LYS A 1 183 ? 15.837 1.188 15.937 1.00 82.12 183 LYS A CA 1
ATOM 1412 C C . LYS A 1 183 ? 17.054 1.801 16.639 1.00 82.12 183 LYS A C 1
ATOM 1414 O O . LYS A 1 183 ? 17.357 2.978 16.440 1.00 82.12 183 LYS A O 1
ATOM 1419 N N . ARG A 1 184 ? 17.805 0.985 17.385 1.00 82.06 184 ARG A N 1
ATOM 1420 C CA . ARG A 1 184 ? 19.033 1.402 18.073 1.00 82.06 184 ARG A CA 1
ATOM 1421 C C . ARG A 1 184 ? 20.183 1.710 17.104 1.00 82.06 184 ARG A C 1
ATOM 1423 O O . ARG A 1 184 ? 20.829 2.740 17.259 1.00 82.06 184 ARG A O 1
ATOM 1430 N N . MET A 1 185 ? 20.383 0.904 16.060 1.00 83.19 185 MET A N 1
ATOM 1431 C CA . MET A 1 185 ? 21.364 1.178 14.997 1.00 83.19 185 MET A CA 1
ATOM 1432 C C . MET A 1 185 ? 21.092 2.511 14.291 1.00 83.19 185 MET A C 1
ATOM 1434 O O . MET A 1 185 ? 22.019 3.288 14.075 1.00 83.19 185 MET A O 1
ATOM 1438 N N . LYS A 1 186 ? 19.817 2.812 14.000 1.00 84.94 186 LYS A N 1
ATOM 1439 C CA . LYS A 1 186 ? 19.412 4.100 13.418 1.00 84.94 186 LYS A CA 1
ATOM 1440 C C . LYS A 1 186 ? 19.734 5.271 14.352 1.00 84.94 186 LYS A C 1
ATOM 1442 O O . LYS A 1 186 ? 20.229 6.286 13.881 1.00 84.94 186 LYS A O 1
ATOM 1447 N N . LYS A 1 187 ? 19.510 5.118 15.665 1.00 85.62 187 LYS A N 1
ATOM 1448 C CA . LYS A 1 187 ? 19.870 6.132 16.678 1.00 85.62 187 LYS A CA 1
ATOM 1449 C C . LYS A 1 187 ? 21.378 6.415 16.716 1.00 85.62 187 LYS A C 1
ATOM 1451 O O . LYS A 1 187 ? 21.774 7.539 16.993 1.00 85.62 187 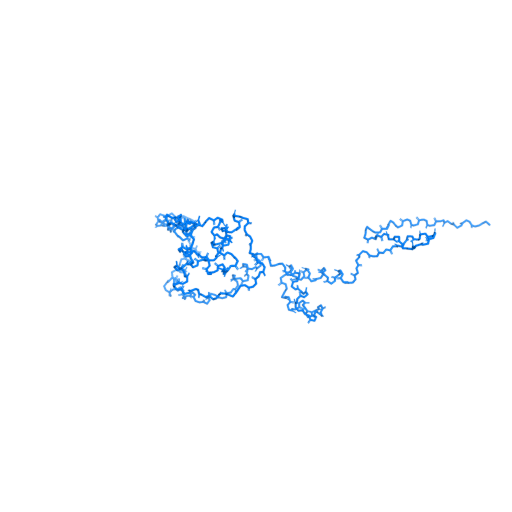LYS A O 1
ATOM 1456 N N . PHE A 1 188 ? 22.205 5.416 16.419 1.00 82.69 188 PHE A N 1
ATOM 1457 C CA . PHE A 1 188 ? 23.666 5.526 16.405 1.00 82.69 188 PHE A CA 1
ATOM 1458 C C . PHE A 1 188 ? 24.268 5.830 15.023 1.00 82.69 188 PHE A C 1
ATOM 1460 O O . PHE A 1 188 ? 25.486 5.778 14.882 1.00 82.69 188 PHE A O 1
ATOM 1467 N N . ASN A 1 189 ? 23.453 6.127 14.002 1.00 82.69 189 ASN A N 1
ATOM 1468 C CA . ASN A 1 189 ? 23.906 6.327 12.617 1.00 82.69 189 ASN A CA 1
ATOM 1469 C C . ASN A 1 189 ? 24.751 5.157 12.062 1.00 82.69 189 ASN A C 1
ATOM 1471 O O . ASN A 1 189 ? 25.641 5.349 11.235 1.00 82.69 189 ASN A O 1
ATOM 1475 N N . LEU A 1 190 ? 24.460 3.929 12.504 1.00 80.69 190 LEU A N 1
ATOM 1476 C CA . LEU A 1 190 ? 25.142 2.711 12.071 1.00 80.69 190 LEU A CA 1
ATOM 1477 C C . LEU A 1 190 ? 24.402 2.067 10.897 1.00 80.69 190 LEU A C 1
ATOM 1479 O O . LEU A 1 190 ? 23.202 1.796 10.978 1.00 80.69 190 LEU A O 1
ATOM 1483 N N . SER A 1 191 ? 25.134 1.771 9.823 1.00 77.31 191 SER A N 1
ATOM 1484 C CA . SER A 1 191 ? 24.623 1.029 8.668 1.00 77.31 191 SER A CA 1
ATOM 1485 C C . SER A 1 191 ? 25.242 -0.363 8.592 1.00 77.31 191 SER A C 1
ATOM 1487 O O . SER A 1 191 ? 26.331 -0.609 9.109 1.00 77.31 191 SER A O 1
ATOM 1489 N N . ARG A 1 192 ? 24.537 -1.294 7.945 1.00 69.25 192 ARG A N 1
ATOM 1490 C CA . ARG A 1 192 ? 25.051 -2.653 7.754 1.00 69.25 192 ARG A CA 1
ATOM 1491 C C . ARG A 1 192 ? 26.117 -2.665 6.654 1.00 69.25 192 ARG A C 1
ATOM 1493 O O . ARG A 1 192 ? 25.905 -2.035 5.615 1.00 69.25 192 ARG A O 1
ATOM 1500 N N . PRO A 1 193 ? 27.202 -3.437 6.819 1.00 67.38 193 PRO A N 1
ATOM 1501 C CA . PRO A 1 193 ? 28.121 -3.705 5.722 1.00 67.38 193 PRO A CA 1
ATOM 1502 C C . PRO A 1 193 ? 27.407 -4.488 4.607 1.00 67.38 193 PRO A C 1
ATOM 1504 O O . PRO A 1 193 ? 26.586 -5.364 4.872 1.00 67.38 193 PRO A O 1
ATOM 1507 N N . ALA A 1 194 ? 27.732 -4.191 3.345 1.00 58.28 194 ALA A N 1
ATOM 1508 C CA . ALA A 1 194 ? 27.085 -4.771 2.159 1.00 58.28 194 ALA A CA 1
ATOM 1509 C C . ALA A 1 194 ? 27.385 -6.271 1.929 1.00 58.28 194 ALA A C 1
ATOM 1511 O O . ALA A 1 194 ? 26.889 -6.871 0.975 1.00 58.28 194 ALA A O 1
ATOM 1512 N N . LYS A 1 195 ? 28.209 -6.892 2.782 1.00 65.38 195 LYS A N 1
ATOM 1513 C CA . LYS A 1 195 ? 28.621 -8.291 2.649 1.00 65.38 195 LYS A CA 1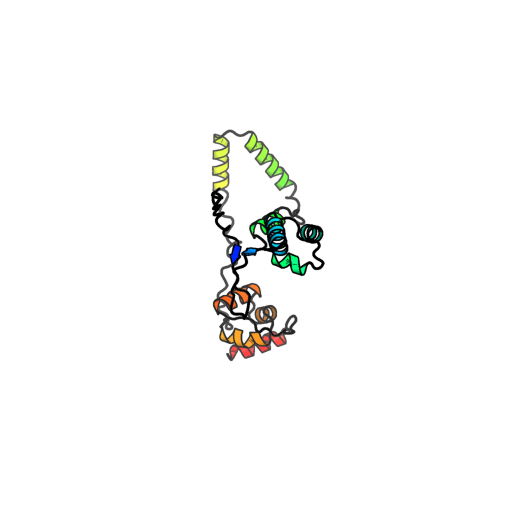
ATOM 1514 C C . LYS A 1 195 ? 27.477 -9.220 3.066 1.00 65.38 195 LYS A C 1
ATOM 1516 O O . LYS A 1 195 ? 26.876 -9.051 4.124 1.00 65.38 195 LYS A O 1
ATOM 1521 N N . ARG A 1 196 ? 27.188 -10.234 2.243 1.00 53.94 196 ARG A N 1
ATOM 1522 C CA . ARG A 1 196 ? 26.223 -11.289 2.580 1.00 53.94 196 ARG A CA 1
ATOM 1523 C C . ARG A 1 196 ? 26.843 -12.211 3.629 1.00 53.94 196 ARG A C 1
ATOM 1525 O O . ARG A 1 196 ? 27.664 -13.060 3.297 1.00 53.94 196 ARG A O 1
ATOM 1532 N N . ILE A 1 197 ? 26.469 -12.010 4.886 1.00 65.12 197 ILE A N 1
ATOM 1533 C CA . ILE A 1 197 ? 26.916 -12.831 6.014 1.00 65.12 197 ILE A CA 1
ATOM 1534 C C . ILE A 1 197 ? 26.033 -14.079 6.086 1.00 65.12 197 ILE A C 1
ATOM 1536 O O . ILE A 1 197 ? 24.809 -13.995 5.956 1.00 65.12 197 ILE A O 1
ATOM 1540 N N . VAL A 1 198 ? 26.660 -15.237 6.271 1.00 56.69 198 VAL A N 1
ATOM 1541 C CA . VAL A 1 198 ? 25.973 -16.497 6.555 1.00 56.69 198 VAL A CA 1
ATOM 1542 C C . VAL A 1 198 ? 25.867 -16.615 8.069 1.00 56.69 198 VAL A C 1
ATOM 1544 O O . VAL A 1 198 ? 26.869 -16.869 8.722 1.00 56.69 198 VAL A O 1
ATOM 1547 N N . SER A 1 199 ? 24.677 -16.458 8.641 1.00 57.31 199 SER A N 1
ATOM 1548 C CA . SER A 1 199 ? 24.423 -17.029 9.965 1.00 57.31 199 SER A CA 1
ATOM 1549 C C . SER A 1 199 ? 22.943 -17.354 10.138 1.00 57.31 199 SER A C 1
ATOM 1551 O O . SER A 1 199 ? 22.091 -16.468 10.045 1.00 57.31 199 SER A O 1
ATOM 1553 N N . GLY A 1 200 ? 22.658 -18.634 10.382 1.00 65.25 200 GLY A N 1
ATOM 1554 C CA . GLY A 1 200 ? 21.403 -19.074 10.986 1.00 65.25 200 GLY A CA 1
ATOM 1555 C C . GLY A 1 200 ? 21.371 -18.749 12.483 1.00 65.25 200 GLY A C 1
ATOM 1556 O O . GLY A 1 200 ? 22.193 -17.979 12.978 1.00 65.25 200 GLY A O 1
ATOM 1557 N N . VAL A 1 201 ? 20.413 -19.343 13.192 1.00 68.25 201 VAL A N 1
ATOM 1558 C CA . VAL A 1 201 ? 20.276 -19.266 14.656 1.00 68.25 201 VAL A CA 1
ATOM 1559 C C . VAL A 1 201 ? 21.605 -19.644 15.324 1.00 68.25 201 VAL A C 1
ATOM 1561 O O . VAL A 1 201 ? 22.151 -20.707 15.029 1.00 68.25 201 VAL A O 1
ATOM 1564 N N . LEU A 1 202 ? 22.138 -18.773 16.189 1.00 70.94 202 LEU A N 1
ATOM 1565 C CA . LEU A 1 202 ? 23.365 -19.056 16.940 1.00 70.94 202 LEU A CA 1
ATOM 1566 C C . LEU A 1 202 ? 23.099 -20.154 17.977 1.00 70.94 202 LEU A C 1
ATOM 1568 O O . LEU A 1 202 ? 22.054 -20.167 18.628 1.00 70.94 202 LEU A O 1
ATOM 1572 N N . SER A 1 203 ? 24.064 -21.053 18.162 1.00 78.75 203 SER A N 1
ATOM 1573 C CA . SER A 1 203 ? 24.045 -21.997 19.289 1.00 78.75 203 SER A CA 1
ATOM 1574 C C . SER A 1 203 ? 24.293 -21.271 20.620 1.00 78.75 203 SER A C 1
ATOM 1576 O O . SER A 1 203 ? 24.905 -20.200 20.652 1.00 78.75 203 SER A O 1
ATOM 1578 N N . SER A 1 204 ? 23.845 -21.858 21.733 1.00 74.81 204 SER A N 1
ATOM 1579 C CA . SER A 1 204 ? 24.034 -21.301 23.083 1.00 74.81 204 SER A CA 1
ATOM 1580 C C . SER A 1 204 ? 25.507 -21.019 23.405 1.00 74.81 204 SER A C 1
ATOM 1582 O O . SER A 1 204 ? 25.821 -19.969 23.959 1.00 74.81 204 SER A O 1
ATOM 1584 N N . GLU A 1 205 ? 26.420 -21.891 22.971 1.00 79.88 205 GLU A N 1
ATOM 1585 C CA . GLU A 1 205 ? 27.870 -21.720 23.137 1.00 79.88 205 GLU A CA 1
ATOM 1586 C C . GLU A 1 205 ? 28.406 -20.486 22.395 1.00 79.88 205 GLU A C 1
ATOM 1588 O O . GLU A 1 205 ? 29.197 -19.712 22.939 1.00 79.88 205 GLU A O 1
ATOM 1593 N N . GLN A 1 206 ? 27.939 -20.258 21.163 1.00 77.31 206 GLN A N 1
ATOM 1594 C CA . GLN A 1 206 ? 28.336 -19.100 20.358 1.00 77.31 206 GLN A CA 1
ATOM 1595 C C . GLN A 1 206 ? 27.820 -17.788 20.953 1.00 77.31 206 GLN A C 1
ATOM 1597 O O . GLN A 1 206 ? 28.526 -16.779 20.916 1.00 77.31 206 GLN A O 1
ATOM 1602 N N . ILE A 1 207 ? 26.620 -17.805 21.538 1.00 77.81 207 ILE A N 1
ATOM 1603 C CA . ILE A 1 207 ? 26.051 -16.650 22.239 1.00 77.81 207 ILE A CA 1
ATOM 1604 C C . ILE A 1 207 ? 26.919 -16.299 23.451 1.00 77.81 207 ILE A C 1
ATOM 1606 O O . ILE A 1 207 ? 27.327 -15.146 23.593 1.00 77.81 207 ILE A O 1
ATOM 1610 N N . THR A 1 208 ? 27.277 -17.280 24.283 1.00 79.31 208 THR A N 1
ATOM 1611 C CA . THR A 1 208 ? 28.129 -17.049 25.460 1.00 79.31 208 THR A CA 1
ATOM 1612 C C . THR A 1 208 ? 29.530 -16.565 25.069 1.00 79.31 208 THR A C 1
ATOM 1614 O O . THR A 1 208 ? 30.062 -15.648 25.699 1.00 79.31 208 THR A O 1
ATOM 1617 N N . ALA A 1 209 ? 30.111 -17.110 23.996 1.00 81.00 209 ALA A N 1
ATOM 1618 C CA . ALA A 1 209 ? 31.404 -16.669 23.469 1.00 81.00 209 ALA A CA 1
ATOM 1619 C C . ALA A 1 209 ? 31.365 -15.242 22.888 1.00 81.00 209 ALA A C 1
ATOM 1621 O O . ALA A 1 209 ? 32.338 -14.497 23.004 1.00 81.00 209 ALA A O 1
ATOM 1622 N N . ALA A 1 210 ? 30.255 -14.834 22.268 1.00 78.88 210 ALA A N 1
ATOM 1623 C CA . ALA A 1 210 ? 30.073 -13.459 21.805 1.00 78.88 210 ALA A CA 1
ATOM 1624 C C . ALA A 1 210 ? 29.892 -12.496 22.989 1.00 78.88 210 ALA A C 1
ATOM 1626 O O . ALA A 1 210 ? 30.522 -11.441 23.029 1.00 78.88 210 ALA A O 1
ATOM 1627 N N . GLN A 1 211 ? 29.098 -12.881 23.992 1.00 81.38 211 GLN A N 1
ATOM 1628 C CA . GLN A 1 211 ? 28.885 -12.088 25.206 1.00 81.38 211 GLN A CA 1
ATOM 1629 C C . GLN A 1 211 ? 30.178 -11.870 26.002 1.00 81.38 211 GLN A C 1
ATOM 1631 O O . GLN A 1 211 ? 30.390 -10.773 26.517 1.00 81.38 211 GLN A O 1
ATOM 1636 N N . SER A 1 212 ? 31.062 -12.871 26.095 1.00 79.88 212 SER A N 1
ATOM 1637 C CA . SER A 1 212 ? 32.349 -12.718 26.787 1.00 79.88 212 SER A CA 1
ATOM 1638 C C . SER A 1 212 ? 33.283 -11.737 26.072 1.00 79.88 212 SER A C 1
ATOM 1640 O O . SER A 1 212 ? 33.889 -10.898 26.735 1.00 79.88 212 SER A O 1
ATOM 1642 N N . LYS A 1 213 ? 33.333 -11.768 24.734 1.00 79.75 213 LYS A N 1
ATOM 1643 C CA . LYS A 1 213 ? 34.098 -10.805 23.921 1.00 79.75 213 LYS A CA 1
ATOM 1644 C C . LYS A 1 213 ? 33.562 -9.382 24.058 1.00 79.75 213 LYS A C 1
ATOM 1646 O O . LYS A 1 213 ? 34.335 -8.451 24.224 1.00 79.75 213 LYS A O 1
ATOM 1651 N N . ILE A 1 214 ? 32.239 -9.218 24.051 1.00 80.75 214 ILE A N 1
ATOM 1652 C CA . ILE A 1 214 ? 31.579 -7.913 24.199 1.00 80.75 214 ILE A CA 1
ATOM 1653 C C . ILE A 1 214 ? 31.817 -7.303 25.584 1.00 80.75 214 ILE A C 1
ATOM 1655 O O . ILE A 1 214 ? 31.892 -6.087 25.695 1.00 80.75 214 ILE A O 1
ATOM 1659 N N . LYS A 1 215 ? 31.957 -8.113 26.642 1.00 79.19 215 LYS A N 1
ATOM 1660 C CA . LYS A 1 215 ? 32.307 -7.612 27.985 1.00 79.19 215 LYS A CA 1
ATOM 1661 C C . LYS A 1 215 ? 33.717 -7.017 28.064 1.00 79.19 215 LYS A C 1
ATOM 1663 O O . LYS A 1 215 ? 33.981 -6.267 28.995 1.00 79.19 215 LYS A O 1
ATOM 1668 N N . GLN A 1 216 ? 34.605 -7.372 27.134 1.00 71.88 216 GLN A N 1
ATOM 1669 C CA . GLN A 1 216 ? 35.979 -6.861 27.057 1.00 71.88 216 GLN A CA 1
ATOM 1670 C C . GLN A 1 216 ? 36.100 -5.593 26.190 1.00 71.88 216 GLN A C 1
ATOM 1672 O O . GLN A 1 216 ? 37.192 -5.036 26.103 1.00 71.88 216 GLN A O 1
ATOM 1677 N N . ILE A 1 217 ? 34.995 -5.168 25.562 1.00 67.62 217 ILE A N 1
ATOM 1678 C CA . ILE A 1 217 ? 34.839 -3.933 24.777 1.00 67.62 217 ILE A CA 1
ATOM 1679 C C . ILE A 1 217 ? 34.027 -2.938 25.608 1.00 67.62 217 ILE A C 1
ATOM 1681 O O . ILE A 1 217 ? 34.559 -1.841 25.847 1.00 67.62 217 ILE A O 1
#

Radius of gyration: 32.95 Å; chains: 1; bounding box: 72×68×92 Å

Foldseek 3Di:
DDDDDDPPPPPPDPPQWDWDFDDPDDDTDTDTDGNDDPVNVLLVVLLVCLVVVNPLVVNCVVSVPPDSVVSVVNNDDDVVSVVVVVVPDDPDPPPPCPVVVVVVVVVVVVCVVVDDPVVVVVVVVVVVVPDPDPPCVVVPPPPPPPPPDLQDPDPVLCVVCLVADDLCQVCLLRVHHSVVSVVVCVVVVHDHDPDDHDDDHDDPVVSVVSNVVSSVD